Protein AF-A0AAW7IAR1-F1 (afdb_monomer)

Nearest PDB structures (foldseek):
  3l57-assembly1_A  TM=6.419E-01  e=5.869E-04  Escherichia coli
  3go9-assembly1_A  TM=4.237E-01  e=2.215E+00  Yersinia pestis
  3dwk-assembly3_C  TM=2.252E-01  e=4.006E+00  Staphylococcus aureus subsp. aureus COL

Solvent-accessible surface area (backbone atoms only — not comparable to full-atom values): 13091 Å² total; per-residue (Å²): 135,79,60,44,50,50,78,54,70,36,36,50,61,68,64,43,48,52,51,54,50,46,61,35,55,72,81,82,88,63,97,82,60,72,75,39,23,22,38,87,90,37,71,68,40,63,62,64,62,56,51,58,62,52,69,41,76,80,30,71,44,79,90,34,47,31,29,35,39,38,40,42,38,45,51,21,67,56,48,68,74,45,70,71,53,94,60,48,64,60,52,48,51,43,49,52,52,50,52,48,27,65,74,72,50,42,45,74,51,52,40,28,22,69,45,76,48,76,66,52,30,34,34,44,35,45,30,47,30,37,26,23,42,88,88,61,54,77,44,76,56,80,85,50,72,68,53,50,50,46,51,26,52,44,52,38,51,51,50,40,70,73,29,83,64,81,74,75,79,74,92,72,63,78,69,82,59,60,87,65,79,74,85,90,69,101,64,94,75,72,78,53,60,63,59,52,50,46,55,48,49,53,50,52,51,52,53,50,52,52,50,50,54,50,52,52,51,52,53,53,52,52,61,62,73,77,107

Foldseek 3Di:
DAKDKDKDFAQDLVLLLLVLCCLQCVPDDDPPFQHGKADLPGSHDDSVVLSVVLPPPVSVDSVATFKMKMKIKDFLLLVVVLPDDHCLVVVLVSVLVVVVCVVVQWAWDKIKHWDCDNGMTMMMMITGQWTAHPVRDIDGHDQDVVNRVSSRVSSRVSSCVSHVDDDPRPPDDPVVCPVPPDDDDPDPCPDCVVVVVVVVVSVVVVVVVVVVVVVVVVVVVVVVVVD

Mean predicted aligned error: 12.78 Å

pLDDT: mean 74.31, std 21.14, range [25.98, 97.06]

Radius of gyration: 20.79 Å; Cα contacts (8 Å, |Δi|>4): 266; chains: 1; bounding box: 35×58×63 Å

Sequence (227 aa):
MGAYASHRYIKAFDDAEAHIRYIGFREREDKSESLGLFSEHSNFSNTNEFIESLKAKRFSHSAVPTIHTLLFSMSGDEWNRSGFKPGDYQKMIREGMKEWEIKTGYRLDWVAAEHRNPNHPHAHVAIRAAYKDRDGVEHTLKISNEDRKFFREQFQKMKERVRPFDPPPREFDHDFYQDREFERDPTFNIDTSFLDNFFYQVKRELEHEEWEREMVKKKANNKQRER

Organism: NCBI:txid1478

Secondary structure (DSSP, 8-state):
---EEEEEEE--HHHHHHHHHHHHH--SS-TTS--S-B-SS-SS--HHHHHHHTTSGGG-STTS-SEEEEEEE--HHHHHHHT--TTHHHHHHHHHHHHHHHHHT-EEEEEEEEE--TT--EEEEEEEEEEE-TT--EEE----HHHHHHHHHHHHHHHHHH-S--PPPP---GGGSGGG-S---S-----THHHHHHHHHHHHHHHHHHHHHHHHHHHHHHHHH--

Structure (mmCIF, N/CA/C/O backbone):
data_AF-A0AAW7IAR1-F1
#
_entry.id   AF-A0AAW7IAR1-F1
#
loop_
_atom_site.group_PDB
_atom_site.id
_atom_site.type_symbol
_atom_site.label_atom_id
_atom_site.label_alt_id
_atom_site.label_comp_id
_atom_site.label_asym_id
_atom_site.label_entity_id
_atom_site.label_seq_id
_atom_site.pdbx_PDB_ins_code
_atom_site.Cartn_x
_atom_site.Cartn_y
_atom_site.Cartn_z
_atom_site.occupancy
_atom_site.B_iso_or_equiv
_atom_site.auth_seq_id
_atom_site.auth_comp_id
_atom_site.auth_asym_id
_atom_site.auth_atom_id
_atom_site.pdbx_PDB_model_num
ATOM 1 N N . MET A 1 1 ? -0.239 2.186 -23.005 1.00 45.09 1 MET A N 1
ATOM 2 C CA . MET A 1 1 ? -1.210 2.029 -21.893 1.00 45.09 1 MET A CA 1
ATOM 3 C C . MET A 1 1 ? -0.531 2.523 -20.623 1.00 45.09 1 MET A C 1
ATOM 5 O O . MET A 1 1 ? 0.627 2.191 -20.437 1.00 45.09 1 MET A O 1
ATOM 9 N N . GLY A 1 2 ? -1.184 3.390 -19.840 1.00 54.16 2 GLY A N 1
ATOM 10 C CA . GLY A 1 2 ? -0.568 4.104 -18.708 1.00 54.16 2 GLY A CA 1
ATOM 11 C C . GLY A 1 2 ? -0.412 3.265 -17.434 1.00 54.16 2 GLY A C 1
ATOM 12 O O . GLY A 1 2 ? -0.990 2.187 -17.324 1.00 54.16 2 GLY A O 1
ATOM 13 N N . ALA A 1 3 ? 0.360 3.771 -16.464 1.00 59.91 3 ALA A N 1
ATOM 14 C CA . ALA A 1 3 ? 0.543 3.117 -15.165 1.00 59.91 3 ALA A CA 1
ATOM 15 C C . ALA A 1 3 ? -0.786 2.919 -14.439 1.00 59.91 3 ALA A C 1
ATOM 17 O O . ALA A 1 3 ? -1.610 3.836 -14.378 1.00 59.91 3 ALA A O 1
ATOM 18 N N . TYR A 1 4 ? -0.951 1.759 -13.810 1.00 77.56 4 TYR A N 1
ATOM 19 C CA . TYR A 1 4 ? -2.114 1.485 -12.985 1.00 77.56 4 TYR A CA 1
ATOM 20 C C . TYR A 1 4 ? -1.728 1.489 -11.508 1.00 77.56 4 TYR A C 1
ATOM 22 O O . TYR A 1 4 ? -0.824 0.771 -11.085 1.00 77.56 4 TYR A O 1
ATOM 30 N N . ALA A 1 5 ? -2.446 2.296 -10.726 1.00 83.06 5 ALA A N 1
ATOM 31 C CA . ALA A 1 5 ? -2.449 2.201 -9.275 1.00 83.06 5 ALA A CA 1
ATOM 32 C C . ALA A 1 5 ? -3.888 2.043 -8.766 1.00 83.06 5 ALA A C 1
ATOM 34 O O . ALA A 1 5 ? -4.784 2.824 -9.134 1.00 83.06 5 ALA A O 1
ATOM 35 N N . SER A 1 6 ? -4.111 1.039 -7.917 1.00 85.81 6 SER A N 1
ATOM 36 C CA . SER A 1 6 ? -5.397 0.793 -7.256 1.00 85.81 6 SER A CA 1
ATOM 37 C C . SER A 1 6 ? -5.263 0.744 -5.747 1.00 85.81 6 SER A C 1
ATOM 39 O O . SER A 1 6 ? -4.182 0.520 -5.215 1.00 85.81 6 SER A O 1
ATOM 41 N N . HIS A 1 7 ? -6.383 0.981 -5.072 1.00 91.44 7 HIS A N 1
ATOM 42 C CA . HIS A 1 7 ? -6.479 1.029 -3.625 1.00 91.44 7 HIS A CA 1
ATOM 43 C C . HIS A 1 7 ? -7.723 0.268 -3.166 1.00 91.44 7 HIS A C 1
ATOM 45 O O . HIS A 1 7 ? -8.828 0.537 -3.651 1.00 91.44 7 HIS A O 1
ATOM 51 N N . ARG A 1 8 ? -7.553 -0.615 -2.183 1.00 90.88 8 ARG A N 1
ATOM 52 C CA . ARG A 1 8 ? -8.627 -1.272 -1.424 1.00 90.88 8 ARG A CA 1
ATOM 53 C C . ARG A 1 8 ? -8.277 -1.232 0.072 1.00 90.88 8 ARG A C 1
ATOM 55 O O . ARG A 1 8 ? -7.183 -0.819 0.447 1.00 90.88 8 ARG A O 1
ATOM 62 N N . TYR A 1 9 ? -9.217 -1.606 0.931 1.00 92.00 9 TYR A N 1
ATOM 63 C CA . TYR A 1 9 ? -8.985 -1.736 2.370 1.00 92.00 9 TYR A CA 1
ATOM 64 C C . TYR A 1 9 ? -9.559 -3.061 2.871 1.00 92.00 9 TYR A C 1
ATOM 66 O O . TYR A 1 9 ? -10.556 -3.543 2.332 1.00 92.00 9 TYR A O 1
ATOM 74 N N . ILE A 1 10 ? -8.945 -3.617 3.912 1.00 92.06 10 ILE A N 1
ATOM 75 C CA . ILE A 1 10 ? -9.371 -4.858 4.567 1.00 92.06 10 ILE A CA 1
ATOM 76 C C . ILE A 1 10 ? -9.677 -4.542 6.029 1.00 92.06 10 ILE A C 1
ATOM 78 O O . ILE A 1 10 ? -8.917 -3.826 6.680 1.00 92.06 10 ILE A O 1
ATOM 82 N N . LYS A 1 11 ? -10.821 -5.023 6.522 1.00 92.19 11 LYS A N 1
ATOM 83 C CA . LYS A 1 11 ? -11.337 -4.737 7.873 1.00 92.19 11 LYS A CA 1
ATOM 84 C C . LYS A 1 11 ? -11.120 -5.864 8.873 1.00 92.19 11 LYS A C 1
ATOM 86 O O . LYS A 1 11 ? -11.017 -5.585 10.060 1.00 92.19 11 LYS A O 1
ATOM 91 N N . ALA A 1 12 ? -11.126 -7.110 8.414 1.00 90.25 12 ALA A N 1
ATOM 92 C CA . ALA A 1 12 ? -10.898 -8.253 9.281 1.00 90.25 12 ALA A CA 1
ATOM 93 C C . ALA A 1 12 ? -9.394 -8.493 9.433 1.00 90.25 12 ALA A C 1
ATOM 95 O O . ALA A 1 12 ? -8.644 -8.407 8.459 1.00 90.25 12 ALA A O 1
ATOM 96 N N . PHE A 1 13 ? -8.969 -8.798 10.658 1.00 92.69 13 PHE A N 1
ATOM 97 C CA . PHE A 1 13 ? -7.577 -9.125 10.947 1.00 92.69 13 PHE A CA 1
ATOM 98 C C . PHE A 1 13 ? -7.134 -10.384 10.194 1.00 92.69 13 PHE A C 1
ATOM 100 O O . PHE A 1 13 ? -6.090 -10.350 9.551 1.00 92.69 13 PHE A O 1
ATOM 107 N N . ASP A 1 14 ? -7.949 -11.442 10.206 1.00 89.81 14 ASP A N 1
ATOM 108 C CA . ASP A 1 14 ? -7.613 -12.721 9.569 1.00 89.81 14 ASP A CA 1
ATOM 109 C C . ASP A 1 14 ? -7.410 -12.561 8.050 1.00 89.81 14 ASP A C 1
ATOM 111 O O . ASP A 1 14 ? -6.408 -13.017 7.501 1.00 89.81 14 ASP A O 1
ATOM 115 N N . ASP A 1 15 ? -8.287 -11.800 7.382 1.00 90.12 15 ASP A N 1
ATOM 116 C CA . ASP A 1 15 ? -8.143 -11.454 5.960 1.00 90.12 15 ASP A CA 1
ATOM 117 C C . ASP A 1 15 ? -6.866 -10.638 5.690 1.00 90.12 15 ASP A C 1
ATOM 119 O O . ASP A 1 15 ? -6.200 -10.813 4.666 1.00 90.12 15 ASP A O 1
ATOM 123 N N . ALA A 1 16 ? -6.524 -9.708 6.590 1.00 91.25 16 ALA A N 1
ATOM 124 C CA . ALA A 1 16 ? -5.332 -8.877 6.461 1.00 91.25 16 ALA A CA 1
ATOM 125 C C . ALA A 1 16 ? -4.055 -9.710 6.637 1.00 91.25 16 ALA A C 1
ATOM 127 O O . ALA A 1 16 ? -3.123 -9.574 5.843 1.00 91.25 16 ALA A O 1
ATOM 128 N N . GLU A 1 17 ? -4.024 -10.596 7.635 1.00 91.25 17 GLU A N 1
ATOM 129 C CA . GLU A 1 17 ? -2.934 -11.543 7.861 1.00 91.25 17 GLU A CA 1
ATOM 130 C C . GLU A 1 17 ? -2.741 -12.457 6.646 1.00 91.25 17 GLU A C 1
ATOM 132 O O . GLU A 1 17 ? -1.621 -12.565 6.138 1.00 91.25 17 GLU A O 1
ATOM 137 N N . ALA A 1 18 ? -3.823 -13.059 6.143 1.00 88.62 18 ALA A N 1
ATOM 138 C CA . ALA A 1 18 ? -3.788 -13.912 4.960 1.00 88.62 18 ALA A CA 1
ATOM 139 C C . ALA A 1 18 ? -3.232 -13.159 3.743 1.00 88.62 18 ALA A C 1
ATOM 141 O O . ALA A 1 18 ? -2.331 -13.653 3.064 1.00 88.62 18 ALA A O 1
ATOM 142 N N . HIS A 1 19 ? -3.692 -11.924 3.512 1.00 88.69 19 HIS A N 1
ATOM 143 C CA . HIS A 1 19 ? -3.196 -11.086 2.423 1.00 88.69 19 HIS A CA 1
ATOM 144 C C . HIS A 1 19 ? -1.691 -10.804 2.544 1.00 88.69 19 HIS A C 1
ATOM 146 O O . HIS A 1 19 ? -0.959 -10.961 1.569 1.00 88.69 19 HIS A O 1
ATOM 152 N N . ILE A 1 20 ? -1.212 -10.420 3.733 1.00 89.31 20 ILE A N 1
ATOM 153 C CA . ILE A 1 20 ? 0.204 -10.096 3.976 1.00 89.31 20 ILE A CA 1
ATOM 154 C C . ILE A 1 20 ? 1.092 -11.327 3.788 1.00 89.31 20 ILE A C 1
ATOM 156 O O . ILE A 1 20 ? 2.144 -11.238 3.150 1.00 89.31 20 ILE A O 1
ATOM 160 N N . ARG A 1 21 ? 0.672 -12.484 4.315 1.00 87.19 21 ARG A N 1
ATOM 161 C CA . ARG A 1 21 ? 1.393 -13.748 4.120 1.00 87.19 21 ARG A CA 1
ATOM 162 C C . ARG A 1 21 ? 1.431 -14.127 2.645 1.00 87.19 21 ARG A C 1
ATOM 164 O O . ARG A 1 21 ? 2.496 -14.473 2.149 1.00 87.19 21 ARG A O 1
ATOM 171 N N . TYR A 1 22 ? 0.314 -13.994 1.935 1.00 83.62 22 TYR A N 1
ATOM 172 C CA . TYR A 1 22 ? 0.240 -14.308 0.513 1.00 83.62 22 TYR A CA 1
ATOM 173 C C . TYR A 1 22 ? 1.204 -13.459 -0.324 1.00 83.62 22 TYR A C 1
ATOM 175 O O . TYR A 1 22 ? 1.998 -14.014 -1.083 1.00 83.62 22 TYR A O 1
ATOM 183 N N . ILE A 1 23 ? 1.185 -12.128 -0.168 1.00 84.94 23 ILE A N 1
ATOM 184 C CA . ILE A 1 23 ? 2.083 -11.254 -0.941 1.00 84.94 23 ILE A CA 1
ATOM 185 C C . ILE A 1 23 ? 3.553 -11.449 -0.535 1.00 84.94 23 ILE A C 1
ATOM 187 O O . ILE A 1 23 ? 4.442 -11.260 -1.352 1.00 84.94 23 ILE A O 1
ATOM 191 N N . GLY A 1 24 ? 3.830 -11.846 0.711 1.00 77.88 24 GLY A N 1
ATOM 192 C CA . GLY A 1 24 ? 5.194 -12.094 1.183 1.00 77.88 24 GLY A CA 1
ATOM 193 C C . GLY A 1 24 ? 5.772 -13.465 0.813 1.00 77.88 24 GLY A C 1
ATOM 194 O O . GLY A 1 24 ? 6.995 -13.596 0.753 1.00 77.88 24 GLY A O 1
ATOM 195 N N . PHE A 1 25 ? 4.928 -14.481 0.593 1.00 68.75 25 PHE A N 1
ATOM 196 C CA . PHE A 1 25 ? 5.347 -15.890 0.549 1.00 68.75 25 PHE A CA 1
ATOM 197 C C . PHE A 1 25 ? 4.768 -16.717 -0.608 1.00 68.75 25 PHE A C 1
ATOM 199 O O . PHE A 1 25 ? 4.777 -17.941 -0.479 1.00 68.75 25 PHE A O 1
ATOM 206 N N . ARG A 1 26 ? 4.286 -16.128 -1.721 1.00 56.72 26 ARG A N 1
ATOM 207 C CA . ARG A 1 26 ? 3.775 -16.918 -2.868 1.00 56.72 26 ARG A CA 1
ATOM 208 C C . ARG A 1 26 ? 4.676 -18.126 -3.154 1.00 56.72 26 ARG A C 1
ATOM 210 O O . ARG A 1 26 ? 5.847 -18.002 -3.518 1.00 56.72 26 ARG A O 1
ATOM 217 N N . GLU A 1 27 ? 4.107 -19.307 -2.932 1.00 41.19 27 GLU A N 1
ATOM 218 C CA . GLU A 1 27 ? 4.788 -20.582 -3.059 1.00 41.19 27 GLU A CA 1
ATOM 219 C C . GLU A 1 27 ? 5.059 -20.858 -4.549 1.00 41.19 27 GLU A C 1
ATOM 221 O O . GLU A 1 27 ? 4.149 -21.122 -5.323 1.00 41.19 27 GLU A O 1
ATOM 226 N N . ARG A 1 28 ? 6.340 -20.795 -4.929 1.00 50.78 28 ARG A N 1
ATOM 227 C CA . ARG A 1 28 ? 7.003 -21.664 -5.921 1.00 50.78 28 ARG A CA 1
ATOM 228 C C . ARG A 1 28 ? 6.389 -21.743 -7.331 1.00 50.78 28 ARG A C 1
ATOM 230 O O . ARG A 1 28 ? 5.916 -22.800 -7.733 1.00 50.78 28 ARG A O 1
ATOM 237 N N . GLU A 1 29 ? 6.611 -20.711 -8.144 1.00 41.31 29 GLU A N 1
ATOM 238 C CA . GLU A 1 29 ? 6.704 -20.893 -9.609 1.00 41.31 29 GLU A CA 1
ATOM 239 C C . GLU A 1 29 ? 8.035 -20.393 -10.186 1.00 41.31 29 GLU A C 1
ATOM 241 O O . GLU A 1 29 ? 8.594 -21.063 -11.048 1.00 41.31 29 GLU A O 1
ATOM 246 N N . ASP A 1 30 ? 8.643 -19.339 -9.625 1.00 41.56 30 ASP A N 1
ATOM 247 C CA . ASP A 1 30 ? 9.951 -18.858 -10.079 1.00 41.56 30 ASP A CA 1
ATOM 248 C C . ASP A 1 30 ? 10.914 -18.587 -8.915 1.00 41.56 30 ASP A C 1
ATOM 250 O O . ASP A 1 30 ? 10.709 -17.711 -8.078 1.00 41.56 30 ASP A O 1
ATOM 254 N N . LYS A 1 31 ? 12.028 -19.331 -8.866 1.00 42.66 31 LYS A N 1
ATOM 255 C CA . LYS A 1 31 ? 13.096 -19.197 -7.848 1.00 42.66 31 LYS A CA 1
ATOM 256 C C . LYS A 1 31 ? 13.904 -17.888 -7.965 1.00 42.66 31 LYS A C 1
ATOM 258 O O . LYS A 1 31 ? 14.921 -17.744 -7.290 1.00 42.66 31 LYS A O 1
ATOM 263 N N . SER A 1 32 ? 13.506 -16.977 -8.855 1.00 45.09 32 SER A N 1
ATOM 264 C CA . SER A 1 32 ? 14.234 -15.752 -9.207 1.00 45.09 32 SER A CA 1
ATOM 265 C C . SER A 1 32 ? 13.653 -14.475 -8.579 1.00 45.09 32 SER A C 1
ATOM 267 O O . SER A 1 32 ? 14.285 -13.415 -8.652 1.00 45.09 32 SER A O 1
ATOM 269 N N . GLU A 1 33 ? 12.478 -14.548 -7.942 1.00 50.38 33 GLU A N 1
ATOM 270 C CA . GLU A 1 33 ? 11.848 -13.388 -7.308 1.00 50.38 33 GLU A CA 1
ATOM 271 C C . GLU A 1 33 ? 12.470 -13.098 -5.935 1.00 50.38 33 GLU A C 1
ATOM 273 O O . GLU A 1 33 ? 12.755 -13.996 -5.142 1.00 50.38 33 GLU A O 1
ATOM 278 N N . SER A 1 34 ? 12.760 -11.817 -5.681 1.00 50.59 34 SER A N 1
ATOM 279 C CA . SER A 1 34 ? 13.433 -11.378 -4.459 1.00 50.59 34 SER A CA 1
ATOM 280 C C . SER A 1 34 ? 12.571 -11.706 -3.246 1.00 50.59 34 SER A C 1
ATOM 282 O O . SER A 1 34 ? 11.468 -11.190 -3.103 1.00 50.59 34 SER A O 1
ATOM 284 N N . LEU A 1 35 ? 13.118 -12.573 -2.404 1.00 59.81 35 LEU A N 1
ATOM 285 C CA . LEU A 1 35 ? 12.482 -13.199 -1.257 1.00 59.81 35 LEU A CA 1
ATOM 286 C C . LEU A 1 35 ? 11.995 -12.164 -0.231 1.00 59.81 35 LEU A C 1
ATOM 288 O O . LEU A 1 35 ? 12.808 -11.528 0.438 1.00 59.81 35 LEU A O 1
ATOM 292 N N . GLY A 1 36 ? 10.678 -12.081 -0.047 1.00 74.94 36 GLY A N 1
ATOM 293 C CA . GLY A 1 36 ? 10.057 -11.509 1.145 1.00 74.94 36 GLY A CA 1
ATOM 294 C C . GLY A 1 36 ? 9.556 -10.071 1.029 1.00 74.94 36 GLY A C 1
ATOM 295 O O . GLY A 1 36 ? 9.716 -9.378 0.025 1.00 74.94 36 GLY A O 1
ATOM 296 N N . LEU A 1 37 ? 8.903 -9.636 2.106 1.00 87.62 37 LEU A N 1
ATOM 297 C CA . LEU A 1 37 ? 8.406 -8.274 2.233 1.00 87.62 37 LEU A CA 1
ATOM 298 C C . LEU A 1 37 ? 9.567 -7.290 2.375 1.00 87.62 37 LEU A C 1
ATOM 300 O O . LEU A 1 37 ? 10.527 -7.559 3.090 1.00 87.62 37 LEU A O 1
ATOM 304 N N . PHE A 1 38 ? 9.430 -6.107 1.793 1.00 91.75 38 PHE A N 1
ATOM 305 C CA . PHE A 1 38 ? 10.293 -4.958 2.042 1.00 91.75 38 PHE A CA 1
ATOM 306 C C . PHE A 1 38 ? 9.500 -3.822 2.699 1.00 91.75 38 PHE A C 1
ATOM 308 O O . PHE A 1 38 ? 8.273 -3.796 2.660 1.00 91.75 38 PHE A O 1
ATOM 315 N N . SER A 1 39 ? 10.191 -2.893 3.348 1.00 92.88 39 SER A N 1
ATOM 316 C CA . SER A 1 39 ? 9.623 -1.670 3.933 1.00 92.88 39 SER A CA 1
ATOM 317 C C . SER A 1 39 ? 10.463 -0.458 3.535 1.00 92.88 39 SER A C 1
ATOM 319 O O . SER A 1 39 ? 11.344 -0.547 2.669 1.00 92.88 39 SER A O 1
ATOM 321 N N . GLU A 1 40 ? 10.215 0.681 4.183 1.00 91.38 40 GLU A N 1
ATOM 322 C CA . GLU A 1 40 ? 10.989 1.910 4.007 1.00 91.38 40 GLU A CA 1
ATOM 323 C C . GLU A 1 40 ? 12.499 1.677 4.168 1.00 91.38 40 GLU A C 1
ATOM 325 O O . GLU A 1 40 ? 13.286 2.142 3.344 1.00 91.38 40 GLU A O 1
ATOM 330 N N . HIS A 1 41 ? 12.903 0.920 5.193 1.00 89.19 41 HIS A N 1
ATOM 331 C CA . HIS A 1 41 ? 14.309 0.803 5.599 1.00 89.19 41 HIS A CA 1
ATOM 332 C C . HIS A 1 41 ? 14.913 -0.590 5.405 1.00 89.19 41 HIS A C 1
ATOM 334 O O . HIS A 1 41 ? 16.127 -0.740 5.524 1.00 89.19 41 HIS A O 1
ATOM 340 N N . SER A 1 42 ? 14.100 -1.608 5.112 1.00 88.00 42 SER A N 1
ATOM 341 C CA . SER A 1 42 ? 14.573 -2.986 4.960 1.00 88.00 42 SER A CA 1
ATOM 342 C C . SER A 1 42 ? 14.126 -3.594 3.636 1.00 88.00 42 SER A C 1
ATOM 344 O O . SER A 1 42 ? 13.010 -3.354 3.178 1.00 88.00 42 SER A O 1
ATOM 346 N N . ASN A 1 43 ? 14.996 -4.405 3.030 1.00 84.44 43 ASN A N 1
ATOM 347 C CA . ASN A 1 43 ? 14.646 -5.304 1.921 1.00 84.44 43 ASN A CA 1
ATOM 348 C C . ASN A 1 43 ? 14.066 -6.641 2.418 1.00 84.44 43 ASN A C 1
ATOM 350 O O . ASN A 1 43 ? 13.552 -7.403 1.613 1.00 84.44 43 ASN A O 1
ATOM 354 N N . PHE A 1 44 ? 14.166 -6.910 3.724 1.00 82.62 44 PHE A N 1
ATOM 355 C CA . PHE A 1 44 ? 13.704 -8.127 4.388 1.00 82.62 44 PHE A CA 1
ATOM 356 C C . PHE A 1 44 ? 12.976 -7.734 5.677 1.00 82.62 44 PHE A C 1
ATOM 358 O O . PHE A 1 44 ? 13.532 -7.752 6.776 1.00 82.62 44 PHE A O 1
ATOM 365 N N . SER A 1 45 ? 11.751 -7.255 5.531 1.00 80.31 45 SER A N 1
ATOM 366 C CA . SER A 1 45 ? 10.909 -6.828 6.641 1.00 80.31 45 SER A CA 1
ATOM 367 C C . SER A 1 45 ? 10.376 -8.025 7.410 1.00 80.31 45 SER A C 1
ATOM 369 O O . SER A 1 45 ? 9.953 -9.028 6.831 1.00 80.31 45 SER A O 1
ATOM 371 N N . ASN A 1 46 ? 10.352 -7.898 8.735 1.00 82.69 46 ASN A N 1
ATOM 372 C CA . ASN A 1 46 ? 9.809 -8.927 9.602 1.00 82.69 46 ASN A CA 1
ATOM 373 C C . ASN A 1 46 ? 8.283 -8.980 9.457 1.00 82.69 46 ASN A C 1
ATOM 375 O O . ASN A 1 46 ? 7.548 -8.168 10.016 1.00 82.69 46 ASN A O 1
ATOM 379 N N . THR A 1 47 ? 7.810 -9.956 8.683 1.00 84.19 47 THR A N 1
ATOM 380 C CA . THR A 1 47 ? 6.384 -10.141 8.395 1.00 84.19 47 THR A CA 1
ATOM 381 C C . THR A 1 47 ? 5.567 -10.350 9.667 1.00 84.19 47 THR A C 1
ATOM 383 O O . THR A 1 47 ? 4.494 -9.770 9.809 1.00 84.19 47 THR A O 1
ATOM 386 N N . ASN A 1 48 ? 6.092 -11.130 10.615 1.00 87.38 48 ASN A N 1
ATOM 387 C CA . ASN A 1 48 ? 5.393 -11.415 11.864 1.00 87.38 48 ASN A CA 1
ATOM 388 C C . ASN A 1 48 ? 5.271 -10.157 12.727 1.00 87.38 48 ASN A C 1
ATOM 390 O O . ASN A 1 48 ? 4.211 -9.914 13.282 1.00 87.38 48 ASN A O 1
ATOM 394 N N . GLU A 1 49 ? 6.314 -9.329 12.799 1.00 90.19 49 GLU A N 1
ATOM 395 C CA . GLU A 1 49 ? 6.267 -8.068 13.552 1.00 90.19 49 GLU A CA 1
ATOM 396 C C . GLU A 1 49 ? 5.199 -7.115 12.999 1.00 90.19 49 GLU A C 1
ATOM 398 O O . GLU A 1 49 ? 4.408 -6.556 13.762 1.00 90.19 49 GLU A O 1
ATOM 403 N N . PHE A 1 50 ? 5.114 -6.993 11.671 1.00 91.94 50 PHE A N 1
ATOM 404 C CA . PHE A 1 50 ? 4.071 -6.190 11.040 1.00 91.94 50 PHE A CA 1
ATOM 405 C C . PHE A 1 50 ? 2.671 -6.751 11.328 1.00 91.94 50 PHE A C 1
ATOM 407 O O . PHE A 1 50 ? 1.798 -5.988 11.740 1.00 91.94 50 PHE A O 1
ATOM 414 N N . ILE A 1 51 ? 2.463 -8.069 11.190 1.00 92.12 51 ILE A N 1
ATOM 415 C CA . ILE A 1 51 ? 1.183 -8.737 11.495 1.00 92.12 51 ILE A CA 1
ATOM 416 C C . ILE A 1 51 ? 0.795 -8.547 12.968 1.00 92.12 51 ILE A C 1
ATOM 418 O O . ILE A 1 51 ? -0.348 -8.200 13.257 1.00 92.12 51 ILE A O 1
ATOM 422 N N . GLU A 1 52 ? 1.727 -8.704 13.910 1.00 93.56 52 GLU A N 1
ATOM 423 C CA . GLU A 1 52 ? 1.458 -8.464 15.332 1.00 93.56 52 GLU A CA 1
ATOM 424 C C . GLU A 1 52 ? 1.021 -7.015 15.590 1.00 93.56 52 GLU A C 1
ATOM 426 O O . GLU A 1 52 ? 0.105 -6.777 16.379 1.00 93.56 52 GLU A O 1
ATOM 431 N N . SER A 1 53 ? 1.586 -6.041 14.866 1.00 93.19 53 SER A N 1
ATOM 432 C CA . SER A 1 53 ? 1.163 -4.638 14.976 1.00 93.19 53 SER A CA 1
ATOM 433 C C . SER A 1 53 ? -0.313 -4.415 14.595 1.00 93.19 53 SER A C 1
ATOM 435 O O . SER A 1 53 ? -0.951 -3.480 15.089 1.00 93.19 53 SER A O 1
ATOM 437 N N . LEU A 1 54 ? -0.889 -5.290 13.762 1.00 93.81 54 LEU A N 1
ATOM 438 C CA . LEU A 1 54 ? -2.286 -5.219 13.323 1.00 93.81 54 LEU A CA 1
ATOM 439 C C . LEU A 1 54 ? -3.281 -5.740 14.367 1.00 93.81 54 LEU A C 1
ATOM 441 O O . LEU A 1 54 ? -4.472 -5.451 14.262 1.00 93.81 54 LEU A O 1
ATOM 445 N N . LYS A 1 55 ? -2.816 -6.440 15.410 1.00 92.81 55 LYS A N 1
ATOM 446 C CA . LYS A 1 55 ? -3.663 -6.886 16.533 1.00 92.81 55 LYS A CA 1
ATOM 447 C C . LYS A 1 55 ? -3.992 -5.768 17.526 1.00 92.81 55 LYS A C 1
ATOM 449 O O . LYS A 1 55 ? -4.655 -6.005 18.536 1.00 92.81 55 LYS A O 1
ATOM 454 N N . ALA A 1 56 ? -3.529 -4.541 17.276 1.00 90.56 56 ALA A N 1
ATOM 455 C CA . ALA A 1 56 ? -3.804 -3.403 18.140 1.00 90.56 56 ALA A CA 1
ATOM 456 C C . ALA A 1 56 ? -5.319 -3.189 18.337 1.00 90.56 56 ALA A C 1
ATOM 458 O O . ALA A 1 56 ? -6.098 -3.208 17.383 1.00 90.56 56 ALA A O 1
ATOM 459 N N . LYS A 1 57 ? -5.731 -2.887 19.579 1.00 88.81 57 LYS A N 1
ATOM 460 C CA . LYS A 1 57 ? -7.144 -2.729 19.995 1.00 88.81 57 LYS A CA 1
ATOM 461 C C . LYS A 1 57 ? -7.961 -1.779 19.107 1.00 88.81 57 LYS A C 1
ATOM 463 O O . LYS A 1 57 ? -9.173 -1.928 18.976 1.00 88.81 57 LYS A O 1
ATOM 468 N N . ARG A 1 58 ? -7.310 -0.792 18.486 1.00 87.94 58 ARG A N 1
ATOM 469 C CA . ARG A 1 58 ? -7.950 0.169 17.574 1.00 87.94 58 ARG A CA 1
ATOM 470 C C . ARG A 1 58 ? -8.550 -0.479 16.319 1.00 87.94 58 ARG A C 1
ATOM 472 O O . ARG A 1 58 ? -9.520 0.048 15.785 1.00 87.94 58 ARG A O 1
ATOM 479 N N . PHE A 1 59 ? -7.987 -1.599 15.865 1.00 89.81 59 PHE A N 1
ATOM 480 C CA . PHE A 1 59 ? -8.436 -2.326 14.676 1.00 89.81 59 PHE A CA 1
ATOM 481 C C . PHE A 1 59 ? -9.458 -3.416 15.010 1.00 89.81 59 PHE A C 1
ATOM 483 O O . PHE A 1 59 ? -9.990 -4.052 14.111 1.00 89.81 59 PHE A O 1
ATOM 490 N N . SER A 1 60 ? -9.776 -3.625 16.293 1.00 87.19 60 SER A N 1
ATOM 491 C CA . SER A 1 60 ? -10.744 -4.642 16.718 1.00 87.19 60 SER A CA 1
ATOM 492 C C . SER A 1 60 ? -12.192 -4.285 16.364 1.00 87.19 60 SER A C 1
ATOM 494 O O . SER A 1 60 ? -13.066 -5.145 16.411 1.00 87.19 60 SER A O 1
ATOM 496 N N . HIS A 1 61 ? -12.478 -3.018 16.048 1.00 87.88 61 HIS A N 1
ATOM 497 C CA . HIS A 1 61 ? -13.823 -2.580 15.692 1.00 87.88 61 HIS A CA 1
ATOM 498 C C . HIS A 1 61 ? -14.081 -2.765 14.191 1.00 87.88 61 HIS A C 1
ATOM 500 O O . HIS A 1 61 ? -13.381 -2.184 13.368 1.00 87.88 61 HIS A O 1
ATOM 506 N N . SER A 1 62 ? -15.158 -3.467 13.826 1.00 85.06 62 SER A N 1
ATOM 507 C CA . SER A 1 62 ? -15.492 -3.851 12.437 1.00 85.06 62 SER A CA 1
ATOM 508 C C . SER A 1 62 ? -15.651 -2.688 11.445 1.00 85.06 62 SER A C 1
ATOM 510 O O . SER A 1 62 ? -15.532 -2.856 10.230 1.00 85.06 62 SER A O 1
ATOM 512 N N . ALA A 1 63 ? -15.944 -1.483 11.937 1.00 85.69 63 ALA A N 1
ATOM 513 C CA . ALA A 1 63 ? -16.021 -0.281 11.104 1.00 85.69 63 ALA A CA 1
ATOM 514 C C . ALA A 1 63 ? -14.646 0.269 10.683 1.00 85.69 63 ALA A C 1
ATOM 516 O O . ALA A 1 63 ? -14.573 1.024 9.712 1.00 85.69 63 ALA A O 1
ATOM 517 N N . VAL A 1 64 ? -13.578 -0.088 11.398 1.00 89.88 64 VAL A N 1
ATOM 518 C CA . VAL A 1 64 ? -12.227 0.430 11.180 1.00 89.88 64 VAL A CA 1
ATOM 519 C C . VAL A 1 64 ? -11.460 -0.569 10.310 1.00 89.88 64 VAL A C 1
ATOM 521 O O . VAL A 1 64 ? -11.430 -1.750 10.643 1.00 89.88 64 VAL A O 1
ATOM 524 N N . PRO A 1 65 ? -10.869 -0.144 9.180 1.00 93.69 65 PRO A N 1
ATOM 525 C CA . PRO A 1 65 ? -9.986 -1.020 8.422 1.00 93.69 65 PRO A CA 1
ATOM 526 C C . PRO A 1 65 ? -8.757 -1.395 9.258 1.00 93.69 65 PRO A C 1
ATOM 528 O O . PRO A 1 65 ? -8.288 -0.596 10.062 1.00 93.69 65 PRO A O 1
ATOM 531 N N . THR A 1 66 ? -8.225 -2.595 9.054 1.00 95.50 66 THR A N 1
ATOM 532 C CA . THR A 1 66 ? -6.951 -3.054 9.623 1.00 95.50 66 THR A CA 1
ATOM 533 C C . THR A 1 66 ? -5.788 -2.613 8.739 1.00 95.50 66 THR A C 1
ATOM 535 O O . THR A 1 66 ? -4.787 -2.091 9.234 1.00 95.50 66 THR A O 1
ATOM 538 N N . ILE A 1 67 ? -5.941 -2.764 7.418 1.00 96.38 67 ILE A N 1
ATOM 539 C CA . ILE A 1 67 ? -4.943 -2.351 6.426 1.00 96.38 67 ILE A CA 1
ATOM 540 C C . ILE A 1 67 ? -5.576 -1.680 5.208 1.00 96.38 67 ILE A C 1
ATOM 542 O O . ILE A 1 67 ? -6.726 -1.940 4.840 1.00 96.38 67 ILE A O 1
ATOM 546 N N . HIS A 1 68 ? -4.778 -0.847 4.550 1.00 96.31 68 HIS A N 1
ATOM 547 C CA . HIS A 1 68 ? -4.997 -0.376 3.191 1.00 96.31 68 HIS A CA 1
ATOM 548 C C . HIS A 1 68 ? -4.036 -1.094 2.249 1.00 96.31 68 HIS A C 1
ATOM 550 O O . HIS A 1 68 ? -2.847 -1.193 2.532 1.00 96.31 68 HIS A O 1
ATOM 556 N N . THR A 1 69 ? -4.543 -1.568 1.119 1.00 94.56 69 THR A N 1
ATOM 557 C CA . THR A 1 69 ? -3.754 -2.267 0.104 1.00 94.56 69 THR A CA 1
ATOM 558 C C . THR A 1 69 ? -3.648 -1.392 -1.137 1.00 94.56 69 THR A C 1
ATOM 560 O O . THR A 1 69 ? -4.679 -1.019 -1.712 1.00 94.56 69 THR A O 1
ATOM 563 N N . LEU A 1 70 ? -2.427 -1.080 -1.564 1.00 93.69 70 LEU A N 1
ATOM 564 C CA . LEU A 1 70 ? -2.143 -0.446 -2.848 1.00 93.69 70 LEU A CA 1
ATOM 565 C C . LEU A 1 70 ? -1.528 -1.466 -3.803 1.00 93.69 70 LEU A C 1
ATOM 567 O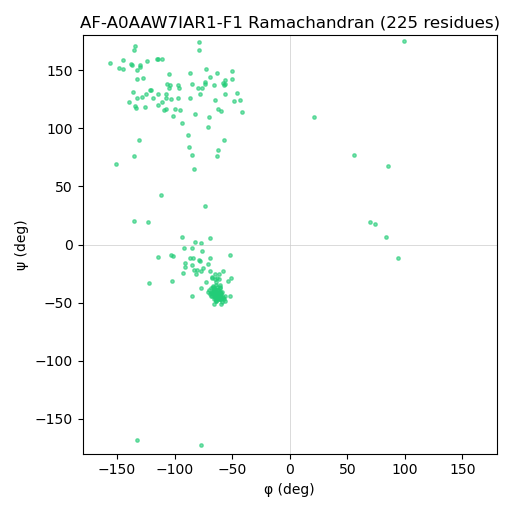 O . LEU A 1 70 ? -0.657 -2.237 -3.414 1.00 93.69 70 LEU A O 1
ATOM 571 N N . LEU A 1 71 ? -1.961 -1.442 -5.059 1.00 90.19 71 LEU A N 1
ATOM 572 C CA . LEU A 1 71 ? -1.379 -2.242 -6.134 1.00 90.19 71 LEU A CA 1
ATOM 573 C C . LEU A 1 71 ? -0.845 -1.301 -7.200 1.00 90.19 71 LEU A C 1
ATOM 575 O O . LEU A 1 71 ? -1.616 -0.493 -7.716 1.00 90.19 71 LEU A O 1
ATOM 579 N N . PHE A 1 72 ? 0.423 -1.461 -7.556 1.00 89.75 72 PHE A N 1
ATOM 580 C CA . PHE A 1 72 ? 1.075 -0.744 -8.646 1.00 89.75 72 PHE A CA 1
ATOM 581 C C . PHE A 1 72 ? 1.447 -1.736 -9.738 1.00 89.75 72 PHE A C 1
ATOM 583 O O . PHE A 1 72 ? 2.213 -2.660 -9.479 1.00 89.75 72 PHE A O 1
ATOM 590 N N . SER A 1 73 ? 0.932 -1.568 -10.952 1.00 87.44 73 SER A N 1
ATOM 591 C CA . SER A 1 73 ? 1.180 -2.505 -12.051 1.00 87.44 73 SER A CA 1
ATOM 592 C C . SER A 1 73 ? 1.461 -1.805 -13.375 1.00 87.44 73 SER A C 1
ATOM 594 O O . SER A 1 73 ? 1.042 -0.668 -13.619 1.00 87.44 73 SER A O 1
ATOM 596 N N . MET A 1 74 ? 2.189 -2.515 -14.233 1.00 80.88 74 MET A N 1
ATOM 597 C CA . MET A 1 74 ? 2.410 -2.151 -15.630 1.00 80.88 74 MET A CA 1
ATOM 598 C C . MET A 1 74 ? 2.248 -3.380 -16.529 1.00 80.88 74 MET A C 1
ATOM 600 O O . MET A 1 74 ? 2.166 -4.510 -16.042 1.00 80.88 74 MET A O 1
ATOM 604 N N . SER A 1 75 ? 2.160 -3.175 -17.844 1.00 79.31 75 SER 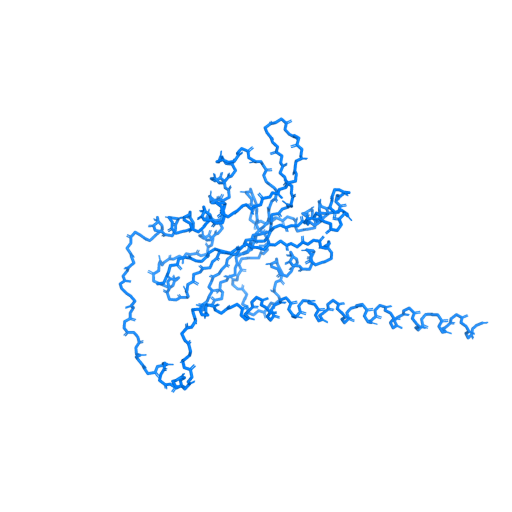A N 1
ATOM 605 C CA . SER A 1 75 ? 2.137 -4.307 -18.774 1.00 79.31 75 SER A CA 1
ATOM 606 C C . SER A 1 75 ? 3.522 -4.953 -18.875 1.00 79.31 75 SER A C 1
ATOM 608 O O . SER A 1 75 ? 4.544 -4.281 -18.739 1.00 79.31 75 SER A O 1
ATOM 610 N N . GLY A 1 76 ? 3.573 -6.257 -19.154 1.00 76.06 76 GLY A N 1
ATOM 611 C CA . GLY A 1 76 ? 4.830 -6.975 -19.390 1.00 76.06 76 GLY A CA 1
ATOM 612 C C . GLY A 1 76 ? 5.606 -6.416 -20.583 1.00 76.06 76 GLY A C 1
ATOM 613 O O . GLY A 1 76 ? 6.826 -6.306 -20.538 1.00 76.06 76 GLY A O 1
ATOM 614 N N . ASP A 1 77 ? 4.904 -5.959 -21.624 1.00 76.25 77 ASP A N 1
ATOM 615 C CA . ASP A 1 77 ? 5.521 -5.235 -22.739 1.00 76.25 77 ASP A CA 1
ATOM 616 C C . ASP A 1 77 ? 6.192 -3.925 -22.281 1.00 76.25 77 ASP A C 1
ATOM 618 O O . ASP A 1 77 ? 7.339 -3.658 -22.641 1.00 76.25 77 ASP A O 1
ATOM 622 N N . GLU A 1 78 ? 5.524 -3.127 -21.439 1.00 76.50 78 GLU A N 1
ATOM 623 C CA . GLU A 1 78 ? 6.116 -1.906 -20.882 1.00 76.50 78 GLU A CA 1
ATOM 624 C C . GLU A 1 78 ? 7.352 -2.229 -20.033 1.00 76.50 78 GLU A C 1
ATOM 626 O O . GLU A 1 78 ? 8.381 -1.567 -20.173 1.00 76.50 78 GLU A O 1
ATOM 631 N N . TRP A 1 79 ? 7.292 -3.276 -19.212 1.00 78.75 79 TRP A N 1
ATOM 632 C CA . TRP A 1 79 ? 8.422 -3.751 -18.414 1.00 78.75 79 TRP A CA 1
ATOM 633 C C . TRP A 1 79 ? 9.616 -4.186 -19.273 1.00 78.75 79 TRP A C 1
ATOM 635 O O . TRP A 1 79 ? 10.747 -3.760 -19.047 1.00 78.75 79 TRP A O 1
ATOM 645 N N . ASN A 1 80 ? 9.368 -4.961 -20.328 1.00 78.81 80 ASN A N 1
ATOM 646 C CA . ASN A 1 80 ? 10.424 -5.438 -21.217 1.00 78.81 80 ASN A CA 1
ATOM 647 C C . ASN A 1 80 ? 11.083 -4.292 -22.000 1.00 78.81 80 ASN A C 1
ATOM 649 O O . ASN A 1 80 ? 12.291 -4.312 -22.235 1.00 78.81 80 ASN A O 1
ATOM 653 N N . ARG A 1 81 ? 10.309 -3.271 -22.396 1.00 76.50 81 ARG A N 1
ATOM 654 C CA . ARG A 1 81 ? 10.815 -2.122 -23.169 1.00 76.50 81 ARG A CA 1
ATOM 655 C C . ARG A 1 81 ? 11.395 -0.986 -22.318 1.00 76.50 81 ARG A C 1
ATOM 657 O O . ARG A 1 81 ? 11.974 -0.053 -22.875 1.00 76.50 81 ARG A O 1
ATOM 664 N N . SER A 1 82 ? 11.196 -1.004 -21.005 1.00 74.06 82 SER A N 1
ATOM 665 C CA . SER A 1 82 ? 11.657 0.046 -20.082 1.00 74.06 82 SER A CA 1
ATOM 666 C C . SER A 1 82 ? 13.042 -0.220 -19.507 1.00 74.06 82 SER A C 1
ATOM 668 O O . SER A 1 82 ? 13.670 0.707 -19.005 1.00 74.06 82 SER A O 1
ATOM 670 N N . GLY A 1 83 ? 13.537 -1.457 -19.608 1.00 74.62 83 GLY A N 1
ATOM 671 C CA . GLY A 1 83 ? 14.832 -1.834 -19.048 1.00 74.62 83 GLY A CA 1
ATOM 672 C C . GLY A 1 83 ? 14.842 -1.863 -17.518 1.00 74.62 83 GLY A C 1
ATOM 673 O O . GLY A 1 83 ? 15.927 -1.807 -16.934 1.00 74.62 83 GLY A O 1
ATOM 674 N N . PHE A 1 84 ? 13.662 -1.946 -16.884 1.00 79.12 84 PHE A N 1
ATOM 675 C CA . PHE A 1 84 ? 13.553 -2.138 -15.441 1.00 79.12 84 PHE A CA 1
ATOM 676 C C . PHE A 1 84 ? 14.312 -3.393 -15.011 1.00 79.12 84 PHE A C 1
ATOM 678 O O . PHE A 1 84 ? 14.317 -4.430 -15.679 1.00 79.12 84 PHE A O 1
ATOM 685 N N . LYS A 1 85 ? 14.958 -3.283 -13.859 1.00 79.50 85 LYS A N 1
ATOM 686 C CA . LYS A 1 85 ? 15.721 -4.339 -13.216 1.00 79.50 85 LYS A CA 1
ATOM 687 C C . LYS A 1 85 ? 15.059 -4.750 -11.906 1.00 79.50 85 LYS A C 1
ATOM 689 O O . LYS A 1 85 ? 14.311 -3.976 -11.301 1.00 79.50 85 LYS A O 1
ATOM 694 N N . PRO A 1 86 ? 15.387 -5.956 -11.417 1.00 74.50 86 PRO A N 1
ATOM 695 C CA . PRO A 1 86 ? 15.098 -6.347 -10.050 1.00 74.50 86 PRO A CA 1
ATOM 696 C C . PRO A 1 86 ? 15.400 -5.247 -9.025 1.00 74.50 86 PRO A C 1
ATOM 698 O O . PRO A 1 86 ? 16.528 -4.762 -8.958 1.00 74.50 86 PRO A O 1
ATOM 701 N N . GLY A 1 87 ? 14.401 -4.872 -8.220 1.00 79.75 87 GLY A N 1
ATOM 702 C CA . GLY A 1 87 ? 14.535 -3.847 -7.182 1.00 79.75 87 GLY A CA 1
ATOM 703 C C . GLY A 1 87 ? 14.124 -2.434 -7.607 1.00 79.75 87 GLY A C 1
ATOM 704 O O . GLY A 1 87 ? 13.926 -1.586 -6.733 1.00 79.75 87 GLY A O 1
ATOM 705 N N . ASP A 1 88 ? 13.905 -2.169 -8.899 1.00 85.38 88 ASP A N 1
ATOM 706 C CA . ASP A 1 88 ? 13.416 -0.856 -9.335 1.00 85.38 88 ASP A CA 1
ATOM 707 C C . ASP A 1 88 ? 12.007 -0.579 -8.804 1.00 85.38 88 ASP A C 1
ATOM 709 O O . ASP A 1 88 ? 11.740 0.526 -8.332 1.00 85.38 88 ASP A O 1
ATOM 713 N N . TYR A 1 89 ? 11.130 -1.591 -8.766 1.00 85.69 89 TYR A N 1
ATOM 714 C CA . TYR A 1 89 ? 9.839 -1.478 -8.082 1.00 85.69 89 TYR A CA 1
ATOM 715 C C . TYR A 1 89 ? 10.010 -1.100 -6.617 1.00 85.69 89 TYR A C 1
ATOM 717 O O . TYR A 1 89 ? 9.357 -0.171 -6.157 1.00 85.69 89 TYR A O 1
ATOM 725 N N . GLN A 1 90 ? 10.913 -1.755 -5.888 1.00 89.75 90 GLN A N 1
ATOM 726 C CA . GLN A 1 90 ? 11.132 -1.446 -4.474 1.00 89.75 90 GLN A CA 1
ATOM 727 C C . GLN A 1 90 ? 11.555 0.012 -4.279 1.00 89.75 90 GLN A C 1
ATOM 729 O O . GLN A 1 90 ? 11.056 0.691 -3.381 1.00 89.75 90 GLN A O 1
ATOM 734 N N . LYS A 1 91 ? 12.441 0.516 -5.146 1.00 90.75 91 LYS A N 1
ATOM 735 C CA . LYS A 1 91 ? 12.876 1.914 -5.128 1.00 90.75 91 LYS A CA 1
ATOM 736 C C . LYS A 1 91 ? 11.722 2.872 -5.430 1.00 90.75 91 LYS A C 1
ATOM 738 O O . LYS A 1 91 ? 11.534 3.824 -4.679 1.00 90.75 91 LYS A O 1
ATOM 743 N N . MET A 1 92 ? 10.938 2.598 -6.474 1.00 90.56 92 MET A N 1
ATOM 744 C CA . MET A 1 92 ? 9.769 3.409 -6.832 1.00 90.56 92 MET A CA 1
ATOM 745 C C . MET A 1 92 ? 8.727 3.415 -5.711 1.00 90.56 92 MET A C 1
ATOM 747 O O . MET A 1 92 ? 8.224 4.466 -5.337 1.00 90.56 92 MET A O 1
ATOM 751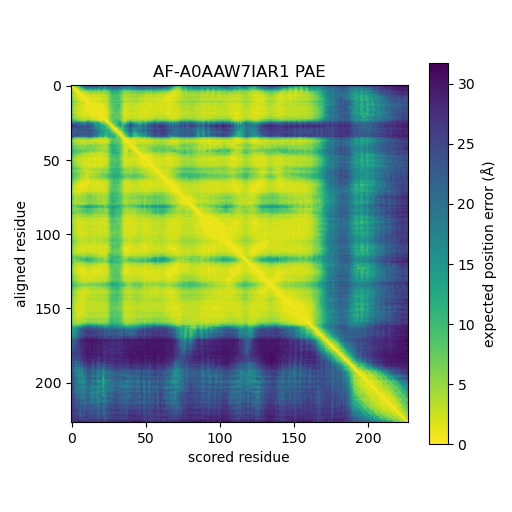 N N . ILE A 1 93 ? 8.421 2.262 -5.117 1.00 93.44 93 ILE A N 1
ATOM 752 C CA . ILE A 1 93 ? 7.471 2.188 -4.005 1.00 93.44 93 ILE A CA 1
ATOM 753 C C . ILE A 1 93 ? 7.978 2.987 -2.804 1.00 93.44 93 ILE A C 1
ATOM 755 O O . ILE A 1 93 ? 7.222 3.786 -2.258 1.00 93.44 93 ILE A O 1
ATOM 759 N N . ARG A 1 94 ? 9.252 2.844 -2.419 1.00 95.00 94 ARG A N 1
ATOM 760 C CA . ARG A 1 94 ? 9.832 3.636 -1.321 1.00 95.00 94 ARG A CA 1
ATOM 761 C C . ARG A 1 94 ? 9.742 5.131 -1.584 1.00 95.00 94 ARG A C 1
ATOM 763 O O . ARG A 1 94 ? 9.334 5.870 -0.697 1.00 95.00 94 ARG A O 1
ATOM 770 N N . GLU A 1 95 ? 10.097 5.568 -2.788 1.00 94.31 95 GLU A N 1
ATOM 771 C CA . GLU A 1 95 ? 10.032 6.978 -3.163 1.00 94.31 95 GLU A CA 1
ATOM 772 C C . GLU A 1 95 ? 8.587 7.495 -3.151 1.00 94.31 95 GLU A C 1
ATOM 774 O O . GLU A 1 95 ? 8.304 8.489 -2.488 1.00 94.31 95 GLU A O 1
ATOM 779 N N . GLY A 1 96 ? 7.651 6.781 -3.780 1.00 94.12 96 GLY A N 1
ATOM 780 C CA . GLY A 1 96 ? 6.241 7.170 -3.818 1.00 94.12 96 GLY A CA 1
ATOM 781 C C . GLY A 1 96 ? 5.594 7.224 -2.432 1.00 94.12 96 GLY A C 1
ATOM 782 O O . GLY A 1 96 ? 4.861 8.167 -2.128 1.00 94.12 96 GLY A O 1
ATOM 783 N N . MET A 1 97 ? 5.899 6.252 -1.567 1.00 95.94 97 MET A N 1
ATOM 784 C CA . MET A 1 97 ? 5.456 6.271 -0.172 1.00 95.94 97 MET A CA 1
ATOM 785 C C . MET A 1 97 ? 6.082 7.442 0.584 1.00 95.94 97 MET A C 1
ATOM 787 O O . MET A 1 97 ? 5.371 8.142 1.304 1.00 95.94 97 MET A O 1
ATOM 791 N N . LYS A 1 98 ? 7.375 7.722 0.371 1.00 95.69 98 LYS A N 1
ATOM 792 C CA . LYS A 1 98 ? 8.058 8.825 1.048 1.00 95.69 98 LYS A CA 1
ATOM 793 C C . LYS A 1 98 ? 7.515 10.189 0.647 1.00 95.69 98 LYS A C 1
ATOM 795 O O . LYS A 1 98 ? 7.303 11.048 1.498 1.00 95.69 98 LYS A O 1
ATOM 800 N N . GLU A 1 99 ? 7.260 10.392 -0.639 1.00 95.56 99 GLU A N 1
ATOM 801 C CA . GLU A 1 99 ? 6.635 11.619 -1.124 1.00 95.56 99 GLU A CA 1
ATOM 802 C C . GLU A 1 99 ? 5.224 11.793 -0.561 1.00 95.56 99 GLU A C 1
ATOM 804 O O . GLU A 1 99 ? 4.826 12.916 -0.239 1.00 95.56 99 GLU A O 1
ATOM 809 N N . TRP A 1 100 ? 4.473 10.698 -0.402 1.00 95.69 100 TRP A N 1
ATOM 810 C CA . TRP A 1 100 ? 3.153 10.763 0.215 1.00 95.69 100 TRP A CA 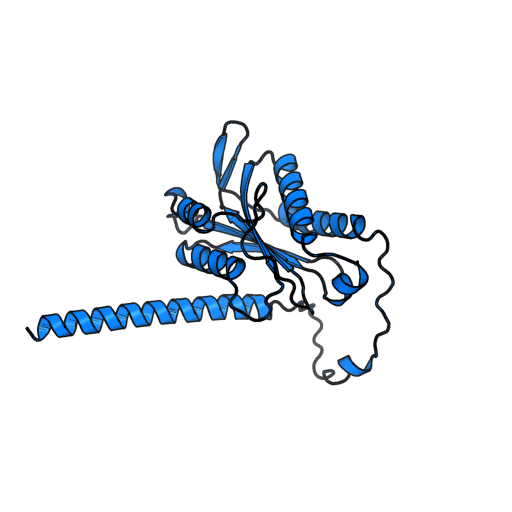1
ATOM 811 C C . TRP A 1 100 ? 3.234 11.170 1.686 1.00 95.69 100 TRP A C 1
ATOM 813 O O . TRP A 1 100 ? 2.522 12.086 2.088 1.00 95.69 100 TRP A O 1
ATOM 823 N N . GLU A 1 101 ? 4.137 10.563 2.462 1.00 95.12 101 GLU A N 1
ATOM 824 C CA . GLU A 1 101 ? 4.411 10.943 3.854 1.00 95.12 101 GLU A CA 1
ATOM 825 C C . GLU A 1 101 ? 4.794 12.419 3.993 1.00 95.12 101 GLU A C 1
ATOM 827 O O . GLU A 1 101 ? 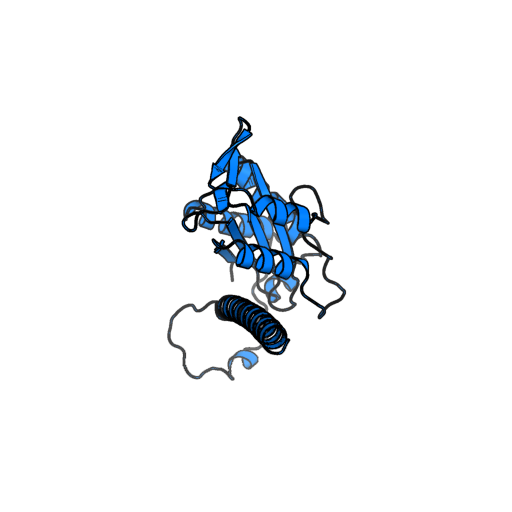4.290 13.116 4.873 1.00 95.12 101 GLU A O 1
ATOM 832 N N . ILE A 1 102 ? 5.656 12.926 3.105 1.00 94.69 102 ILE A N 1
ATOM 833 C CA . ILE A 1 102 ? 6.062 14.337 3.097 1.00 94.69 102 ILE A CA 1
ATOM 834 C C . ILE A 1 102 ? 4.859 15.239 2.807 1.00 94.69 102 ILE A C 1
ATOM 836 O O . ILE A 1 102 ? 4.662 16.241 3.496 1.00 94.69 102 ILE A O 1
ATOM 840 N N . LYS A 1 103 ? 4.046 14.880 1.805 1.00 94.56 103 LYS A N 1
ATOM 841 C CA . LYS A 1 103 ? 2.871 15.654 1.391 1.00 94.56 103 LYS A CA 1
ATOM 842 C C . LYS A 1 103 ? 1.818 15.737 2.497 1.00 94.56 103 LYS A C 1
ATOM 844 O O . LYS A 1 103 ? 1.231 16.798 2.693 1.00 94.56 103 LYS A O 1
ATOM 849 N N . THR A 1 104 ? 1.549 14.632 3.186 1.00 93.94 104 THR A N 1
ATOM 850 C CA . THR A 1 104 ? 0.490 14.547 4.205 1.00 93.94 104 THR A CA 1
ATOM 851 C C . THR A 1 104 ? 0.979 14.889 5.610 1.00 93.94 104 THR A C 1
ATOM 853 O O . THR A 1 104 ? 0.177 15.224 6.480 1.00 93.94 104 THR A O 1
ATOM 856 N N . GLY A 1 105 ? 2.292 14.826 5.846 1.00 93.94 105 GLY A N 1
ATOM 857 C CA . GLY A 1 105 ? 2.882 14.904 7.179 1.00 93.94 105 GLY A CA 1
ATOM 858 C C . GLY A 1 105 ? 2.680 13.631 8.005 1.00 93.94 105 GLY A C 1
ATOM 859 O O . GLY A 1 105 ? 2.790 13.688 9.230 1.00 93.94 105 GLY A O 1
ATOM 860 N N . TYR A 1 106 ? 2.351 12.512 7.358 1.00 94.75 106 TYR A N 1
ATOM 861 C CA . TYR A 1 106 ? 2.127 11.226 8.009 1.00 94.75 106 TYR A CA 1
ATOM 862 C C . TYR A 1 106 ? 3.437 10.464 8.169 1.00 94.75 106 TYR A C 1
ATOM 864 O O . TYR A 1 106 ? 4.319 10.534 7.320 1.00 94.75 106 TYR A O 1
ATOM 872 N N . ARG A 1 107 ? 3.535 9.685 9.244 1.00 95.31 107 ARG A N 1
ATOM 873 C CA . ARG A 1 107 ? 4.492 8.586 9.368 1.00 95.31 107 ARG A CA 1
ATOM 874 C C . ARG A 1 107 ? 3.724 7.280 9.302 1.00 95.31 107 ARG A C 1
ATOM 876 O O . ARG A 1 107 ? 2.870 7.022 10.158 1.00 95.31 107 ARG A O 1
ATOM 883 N N . LEU A 1 108 ? 3.991 6.499 8.271 1.00 95.69 108 LEU A N 1
ATOM 884 C CA . LEU A 1 108 ? 3.244 5.304 7.922 1.00 95.69 108 LEU A CA 1
ATOM 885 C C . LEU A 1 108 ? 4.036 4.061 8.299 1.00 95.69 108 LEU A C 1
ATOM 887 O O . LEU A 1 108 ? 5.257 4.023 8.210 1.00 95.69 108 LEU A O 1
ATOM 891 N N . ASP A 1 109 ? 3.310 3.023 8.685 1.00 95.31 109 ASP A N 1
ATOM 892 C CA . ASP A 1 109 ? 3.865 1.688 8.851 1.00 95.31 109 ASP A CA 1
ATOM 893 C C . ASP A 1 109 ? 3.348 0.830 7.699 1.00 95.31 109 ASP A C 1
ATOM 895 O O . ASP A 1 109 ? 2.132 0.672 7.533 1.00 95.31 109 ASP A O 1
ATOM 899 N N . TRP A 1 110 ? 4.250 0.355 6.848 1.00 96.69 110 TRP A N 1
ATOM 900 C CA . TRP A 1 110 ? 3.889 -0.377 5.645 1.00 96.69 110 TRP A CA 1
ATOM 901 C C . TRP A 1 110 ? 4.935 -1.422 5.275 1.00 96.69 110 TRP A C 1
ATOM 903 O O . TRP A 1 110 ? 6.134 -1.282 5.528 1.00 96.69 110 TRP A O 1
ATOM 913 N N . VAL A 1 111 ? 4.450 -2.463 4.612 1.00 95.25 111 VAL A N 1
ATOM 914 C CA . VAL A 1 111 ? 5.243 -3.524 3.998 1.00 95.25 111 VAL A CA 1
ATOM 915 C C . VAL A 1 111 ? 4.784 -3.721 2.563 1.00 95.25 111 VAL A C 1
ATOM 917 O O . VAL A 1 111 ? 3.640 -3.433 2.220 1.00 95.25 111 VAL A O 1
ATOM 920 N N . ALA A 1 112 ? 5.668 -4.197 1.702 1.00 93.56 112 ALA A N 1
ATOM 921 C CA . ALA A 1 112 ? 5.374 -4.381 0.293 1.00 93.56 112 ALA A CA 1
ATOM 922 C C . ALA A 1 112 ? 6.078 -5.609 -0.274 1.00 93.56 112 ALA A C 1
ATOM 924 O O . ALA A 1 112 ? 7.082 -6.061 0.268 1.00 93.56 112 ALA A O 1
ATOM 925 N N . ALA A 1 113 ? 5.560 -6.119 -1.384 1.00 89.75 113 ALA A N 1
ATOM 926 C CA . ALA A 1 113 ? 6.150 -7.208 -2.147 1.00 89.75 113 ALA A CA 1
ATOM 927 C C . ALA A 1 113 ? 6.180 -6.845 -3.629 1.00 89.75 113 ALA A C 1
ATOM 929 O O . ALA A 1 113 ? 5.255 -6.213 -4.143 1.00 89.75 113 ALA A O 1
ATOM 930 N N . GLU A 1 114 ? 7.246 -7.247 -4.310 1.00 87.31 114 GLU A N 1
ATOM 931 C CA . GLU A 1 114 ? 7.385 -7.135 -5.759 1.00 87.31 114 GLU A CA 1
ATOM 932 C C . GLU A 1 114 ? 7.149 -8.513 -6.379 1.00 87.31 114 GLU A C 1
ATOM 934 O O . GLU A 1 114 ? 7.846 -9.461 -6.029 1.00 87.31 114 GLU A O 1
ATOM 939 N N . HIS A 1 115 ? 6.208 -8.606 -7.318 1.00 83.62 115 HIS A N 1
ATOM 940 C CA . HIS A 1 115 ? 5.967 -9.793 -8.133 1.00 83.62 115 HIS A CA 1
ATOM 941 C C . HIS A 1 115 ? 6.300 -9.473 -9.592 1.00 83.62 115 HIS A C 1
ATOM 943 O O . HIS A 1 115 ? 5.819 -8.488 -10.161 1.00 83.62 115 HIS A O 1
ATOM 949 N N . ARG A 1 116 ? 7.104 -10.316 -10.231 1.00 74.81 116 ARG A N 1
ATOM 950 C CA . ARG A 1 116 ? 7.633 -10.123 -11.587 1.00 74.81 116 ARG A CA 1
ATOM 951 C C . ARG A 1 116 ? 7.049 -11.128 -12.569 1.00 74.81 116 ARG A C 1
ATOM 953 O O . ARG A 1 116 ? 7.749 -11.615 -13.454 1.00 74.81 116 ARG A O 1
ATOM 960 N N . ASN A 1 117 ? 5.743 -11.373 -12.466 1.00 71.69 117 ASN A N 1
ATOM 961 C CA . ASN A 1 117 ? 5.012 -12.143 -13.466 1.00 71.69 117 ASN A CA 1
ATOM 962 C C . ASN A 1 117 ? 5.352 -11.609 -14.879 1.00 71.69 117 ASN A C 1
ATOM 964 O O . ASN A 1 117 ? 5.104 -10.424 -15.129 1.00 71.69 117 ASN A O 1
ATOM 968 N N . PRO A 1 118 ? 5.845 -12.446 -15.814 1.00 66.62 118 PRO A N 1
ATOM 969 C CA . PRO A 1 118 ? 6.370 -11.995 -17.110 1.00 66.62 118 PRO A CA 1
ATOM 970 C C . PRO A 1 118 ? 5.414 -11.111 -17.926 1.00 66.62 118 PRO A C 1
ATOM 972 O O . PRO A 1 118 ? 5.845 -10.214 -18.648 1.00 66.62 118 PRO A O 1
ATOM 975 N N . ASN A 1 119 ? 4.105 -11.333 -17.782 1.00 68.75 119 ASN A N 1
ATOM 976 C CA . ASN A 1 119 ? 3.071 -10.598 -18.513 1.00 68.75 119 ASN A CA 1
ATOM 977 C C . ASN A 1 119 ? 2.545 -9.364 -17.765 1.00 68.75 119 ASN A C 1
ATOM 979 O O . ASN A 1 119 ? 2.034 -8.441 -18.399 1.00 68.75 119 ASN A O 1
ATOM 983 N N . HIS A 1 120 ? 2.645 -9.342 -16.433 1.00 74.00 120 HIS A N 1
ATOM 984 C CA . HIS A 1 120 ? 2.013 -8.336 -15.572 1.00 74.00 120 HIS A CA 1
ATOM 985 C C . HIS A 1 120 ? 2.826 -8.115 -14.291 1.00 74.00 120 HIS A C 1
ATOM 987 O O . HIS A 1 120 ? 2.385 -8.512 -13.205 1.00 74.00 120 HIS A O 1
ATOM 993 N N . PRO A 1 121 ? 4.017 -7.508 -14.384 1.00 82.06 121 PRO A N 1
ATOM 994 C CA . PRO A 1 121 ? 4.798 -7.195 -13.202 1.00 82.06 121 PRO A CA 1
ATOM 995 C C . PRO A 1 121 ? 4.065 -6.146 -12.360 1.00 82.06 121 PRO A C 1
ATOM 997 O O . PRO A 1 121 ? 3.443 -5.207 -12.875 1.00 82.06 121 PRO A O 1
ATOM 1000 N N . HIS A 1 122 ? 4.072 -6.358 -11.048 1.00 87.25 122 HIS A N 1
ATOM 1001 C CA . HIS A 1 122 ? 3.321 -5.541 -10.111 1.00 87.25 122 HIS A CA 1
ATOM 1002 C C . HIS A 1 122 ? 3.912 -5.577 -8.702 1.00 87.25 122 HIS A C 1
ATOM 1004 O O . HIS A 1 122 ? 4.568 -6.532 -8.303 1.00 87.25 122 HIS A O 1
ATOM 1010 N N . ALA A 1 123 ? 3.631 -4.539 -7.921 1.00 89.69 123 ALA A N 1
ATOM 1011 C CA . ALA A 1 123 ? 3.983 -4.468 -6.513 1.00 89.69 123 ALA A CA 1
ATOM 1012 C C . ALA A 1 123 ? 2.732 -4.270 -5.654 1.00 89.69 123 ALA A C 1
ATOM 1014 O O . ALA A 1 123 ? 1.896 -3.409 -5.947 1.00 89.69 123 ALA A O 1
ATOM 1015 N N . HIS A 1 124 ? 2.628 -5.058 -4.586 1.00 92.19 124 HIS A N 1
ATOM 1016 C CA . HIS A 1 124 ? 1.612 -4.910 -3.545 1.00 92.19 124 HIS A CA 1
ATOM 1017 C C . HIS A 1 124 ? 2.203 -4.131 -2.380 1.00 92.19 124 HIS A C 1
ATOM 1019 O O . HIS A 1 124 ? 3.322 -4.411 -1.966 1.00 92.19 124 HIS A O 1
ATOM 1025 N N . VAL A 1 125 ? 1.449 -3.187 -1.827 1.00 94.88 125 VAL A N 1
ATOM 1026 C CA . VAL A 1 125 ? 1.818 -2.435 -0.624 1.00 94.88 125 VAL A CA 1
ATOM 1027 C C . VAL A 1 125 ? 0.685 -2.562 0.381 1.00 94.88 125 VAL A C 1
ATOM 1029 O O . VAL A 1 125 ? -0.435 -2.129 0.113 1.00 94.88 125 VAL A O 1
ATOM 1032 N N . ALA A 1 126 ? 0.973 -3.139 1.540 1.00 95.56 126 ALA A N 1
ATOM 1033 C CA . ALA A 1 126 ? 0.079 -3.191 2.684 1.00 95.56 126 ALA A CA 1
ATOM 1034 C C . ALA A 1 126 ? 0.490 -2.106 3.684 1.00 95.56 126 ALA A C 1
ATOM 1036 O O . ALA A 1 126 ? 1.584 -2.128 4.242 1.00 95.56 126 ALA A O 1
ATOM 1037 N N . ILE A 1 127 ? -0.402 -1.149 3.908 1.00 97.06 127 ILE A N 1
ATOM 1038 C CA . ILE A 1 127 ? -0.215 -0.033 4.832 1.00 97.06 127 ILE A CA 1
ATOM 1039 C C . ILE A 1 127 ? -1.109 -0.292 6.033 1.00 97.06 127 ILE A C 1
ATOM 1041 O O . ILE A 1 127 ? -2.308 -0.541 5.874 1.00 97.06 127 ILE A O 1
ATOM 1045 N N . ARG A 1 128 ? -0.559 -0.202 7.240 1.00 96.31 128 ARG A N 1
ATOM 1046 C CA . ARG A 1 128 ? -1.368 -0.236 8.455 1.00 96.31 128 ARG A CA 1
ATOM 1047 C C . ARG A 1 128 ? -2.408 0.881 8.394 1.00 96.31 128 ARG A C 1
ATOM 1049 O O . ARG A 1 128 ? -2.097 2.008 8.022 1.00 96.31 128 ARG A O 1
ATOM 1056 N N . ALA A 1 129 ? -3.649 0.611 8.791 1.00 96.31 129 ALA A N 1
ATOM 1057 C CA . ALA A 1 129 ? -4.726 1.606 8.765 1.00 96.31 129 ALA A CA 1
ATOM 1058 C C . ALA A 1 129 ? -4.624 2.676 9.870 1.00 96.31 129 ALA A C 1
ATOM 1060 O O . ALA A 1 129 ? -5.622 3.189 10.385 1.00 96.31 129 ALA A O 1
ATOM 1061 N N . ALA A 1 130 ? -3.400 3.034 10.237 1.00 95.81 130 ALA A N 1
ATOM 1062 C CA . ALA A 1 130 ? -3.078 4.099 11.154 1.00 95.81 130 ALA A CA 1
ATOM 1063 C C . ALA A 1 130 ? -1.784 4.791 10.719 1.00 95.81 130 ALA A C 1
ATOM 1065 O O . ALA A 1 130 ? -0.907 4.170 10.123 1.00 95.81 130 ALA A O 1
ATOM 1066 N N . TYR A 1 131 ? -1.671 6.070 11.046 1.00 95.75 131 TYR A N 1
ATOM 1067 C CA . TYR A 1 131 ? -0.467 6.864 10.838 1.00 95.75 131 TYR A CA 1
ATOM 1068 C C . TYR A 1 131 ? -0.102 7.589 12.128 1.00 95.75 131 TYR A C 1
ATOM 1070 O O . TYR A 1 131 ? -0.974 7.871 12.949 1.00 95.75 131 TYR A O 1
ATOM 1078 N N . LYS A 1 132 ? 1.176 7.918 12.304 1.00 95.81 132 LYS A N 1
ATOM 1079 C CA . LYS A 1 132 ? 1.617 8.833 13.362 1.00 95.81 132 LYS A CA 1
ATOM 1080 C C . LYS A 1 132 ? 1.764 10.236 12.790 1.00 95.81 132 LYS A C 1
ATOM 1082 O O . LYS A 1 132 ? 2.306 10.399 11.696 1.00 95.81 132 LYS A O 1
ATOM 1087 N N . ASP A 1 133 ? 1.266 11.234 13.505 1.00 94.25 133 ASP A N 1
ATOM 1088 C CA . ASP A 1 133 ? 1.512 12.635 13.170 1.00 94.25 133 ASP A CA 1
ATOM 1089 C C . ASP A 1 133 ? 2.926 13.080 13.597 1.00 94.25 133 ASP A C 1
ATOM 1091 O O . ASP A 1 133 ? 3.771 12.272 14.002 1.00 94.25 133 ASP A O 1
ATOM 1095 N N . ARG A 1 134 ? 3.203 14.383 13.476 1.00 89.81 134 ARG A N 1
ATOM 1096 C CA . ARG A 1 134 ? 4.499 14.973 13.846 1.00 89.81 134 ARG A CA 1
ATOM 1097 C C . ARG A 1 134 ? 4.792 14.884 15.343 1.00 89.81 134 ARG A C 1
ATOM 1099 O O . ARG A 1 134 ? 5.961 14.765 15.703 1.00 89.81 134 ARG A O 1
ATOM 1106 N N . ASP A 1 135 ? 3.752 14.891 16.168 1.00 91.31 135 ASP A N 1
ATOM 1107 C CA . ASP A 1 135 ? 3.838 14.786 17.625 1.00 91.31 135 ASP A CA 1
ATOM 1108 C C . ASP A 1 135 ? 3.912 13.317 18.084 1.00 91.31 135 ASP A C 1
ATOM 1110 O O . ASP A 1 135 ? 4.094 13.023 19.265 1.00 91.31 135 ASP A O 1
ATOM 1114 N N . GLY A 1 136 ? 3.819 12.373 17.140 1.00 90.94 136 GLY A N 1
ATOM 1115 C CA . GLY A 1 136 ? 3.865 10.937 17.387 1.00 90.94 136 GLY A CA 1
ATOM 1116 C C . GLY A 1 136 ? 2.522 10.339 17.802 1.00 90.94 136 GLY A C 1
ATOM 1117 O O . GLY A 1 136 ? 2.475 9.151 18.134 1.00 90.94 136 GLY A O 1
ATOM 1118 N N . VAL A 1 137 ? 1.438 11.119 17.765 1.00 92.94 137 VAL A N 1
ATOM 1119 C CA . VAL A 1 137 ? 0.089 10.647 18.080 1.00 92.94 137 VAL A CA 1
ATOM 1120 C C . VAL A 1 137 ? -0.453 9.844 16.909 1.00 92.94 137 VAL A C 1
ATOM 1122 O O . VAL A 1 137 ? -0.316 10.212 15.743 1.00 92.94 137 VAL A O 1
ATOM 1125 N N . GLU A 1 138 ? -1.054 8.700 17.227 1.00 93.94 138 GLU A N 1
ATOM 1126 C CA . GLU A 1 138 ? -1.482 7.740 16.224 1.00 93.94 138 GLU A CA 1
ATOM 1127 C C . GLU A 1 138 ? -2.960 7.908 15.840 1.00 93.94 138 GLU A C 1
ATOM 1129 O O . GLU A 1 138 ? -3.873 7.618 16.618 1.00 93.94 138 GLU A O 1
ATOM 1134 N N . HIS A 1 139 ? -3.212 8.257 14.585 1.00 93.94 139 HIS A N 1
ATOM 1135 C CA . HIS A 1 139 ? -4.537 8.511 14.019 1.00 93.94 139 HIS A CA 1
ATOM 1136 C C . HIS A 1 139 ? -4.932 7.434 13.015 1.00 93.94 139 HIS A C 1
ATOM 1138 O O . HIS A 1 139 ? -4.093 6.698 12.506 1.00 93.94 139 HIS A O 1
ATOM 1144 N N . THR A 1 140 ? -6.230 7.305 12.743 1.00 93.50 140 THR A N 1
ATOM 1145 C CA . THR A 1 140 ? -6.726 6.322 11.769 1.00 93.50 140 THR A CA 1
ATOM 1146 C C . THR A 1 140 ? -6.492 6.838 10.359 1.00 93.50 140 THR A C 1
ATOM 1148 O O . THR A 1 140 ? -6.884 7.959 10.032 1.00 93.50 140 THR A O 1
ATOM 1151 N N . LEU A 1 141 ? -5.887 6.006 9.517 1.00 94.50 141 LEU A N 1
ATOM 1152 C CA . LEU A 1 141 ? -5.610 6.354 8.133 1.00 94.50 141 LEU A CA 1
ATOM 1153 C C . LEU A 1 141 ? -6.902 6.342 7.309 1.00 94.50 141 LEU A C 1
ATOM 1155 O O . LEU A 1 141 ? -7.744 5.454 7.438 1.00 94.50 141 LEU A O 1
ATOM 1159 N N . LYS A 1 142 ? -7.051 7.340 6.439 1.00 92.69 142 LYS A N 1
ATOM 1160 C CA . LYS A 1 142 ? -8.089 7.381 5.408 1.00 92.69 142 LYS A CA 1
ATOM 1161 C C . LYS A 1 142 ? -7.432 7.763 4.093 1.00 92.69 142 LYS A C 1
ATOM 1163 O O . LYS A 1 142 ? -6.770 8.789 4.022 1.00 92.69 142 LYS A O 1
ATOM 1168 N N . ILE A 1 143 ? -7.644 6.951 3.062 1.00 92.44 143 ILE A N 1
ATOM 1169 C CA . ILE A 1 143 ? -7.133 7.211 1.713 1.00 92.44 143 ILE A CA 1
ATOM 1170 C C . ILE A 1 143 ? -8.271 7.766 0.860 1.00 92.44 143 ILE A C 1
ATOM 1172 O O . ILE A 1 143 ? -9.234 7.059 0.533 1.00 92.44 143 ILE A O 1
ATOM 1176 N N . SER A 1 144 ? -8.155 9.046 0.522 1.00 91.88 144 SER A N 1
ATOM 1177 C CA . SER A 1 144 ? -9.119 9.791 -0.283 1.00 91.88 144 SER A CA 1
ATOM 1178 C C . SER A 1 144 ? -8.974 9.490 -1.781 1.00 91.88 144 SER A C 1
ATOM 1180 O O . SER A 1 144 ? -8.051 8.803 -2.225 1.00 91.88 144 SER A O 1
ATOM 1182 N N . ASN A 1 145 ? -9.885 10.021 -2.599 1.00 89.69 145 ASN A N 1
ATOM 1183 C CA . ASN A 1 145 ? -9.741 9.943 -4.056 1.00 89.69 145 ASN A CA 1
ATOM 1184 C C . ASN A 1 145 ? -8.552 10.772 -4.571 1.00 89.69 145 ASN A C 1
ATOM 1186 O O . ASN A 1 145 ? -7.946 10.397 -5.575 1.00 89.69 145 ASN A O 1
ATOM 1190 N N . GLU A 1 146 ? -8.186 11.851 -3.877 1.00 91.81 146 GLU A N 1
ATOM 1191 C CA . GLU A 1 146 ? -7.012 12.660 -4.215 1.00 91.81 146 GLU A CA 1
ATOM 1192 C C . GLU A 1 146 ? -5.712 11.896 -3.963 1.00 91.81 146 GLU A C 1
ATOM 1194 O O . GLU A 1 146 ? -4.794 11.968 -4.777 1.00 91.81 146 GLU A O 1
ATOM 1199 N N . ASP A 1 147 ? -5.657 11.093 -2.898 1.00 92.81 147 ASP A N 1
ATOM 1200 C CA . ASP A 1 147 ? -4.518 10.210 -2.622 1.00 92.81 147 ASP A CA 1
ATOM 1201 C C . ASP A 1 147 ? -4.383 9.129 -3.698 1.00 92.81 147 ASP A C 1
ATOM 1203 O O . ASP A 1 147 ? -3.294 8.868 -4.202 1.00 92.81 147 ASP A O 1
ATOM 1207 N N . ARG A 1 148 ? -5.503 8.543 -4.141 1.00 90.62 148 ARG A N 1
ATOM 1208 C CA . ARG A 1 148 ? -5.500 7.567 -5.248 1.00 90.62 148 ARG A CA 1
ATOM 1209 C C . ARG A 1 148 ? -4.990 8.181 -6.546 1.00 90.62 148 ARG A C 1
ATOM 1211 O O . ARG A 1 148 ? -4.228 7.540 -7.267 1.00 90.62 148 ARG A O 1
ATOM 1218 N N . LYS A 1 149 ? -5.416 9.410 -6.850 1.00 90.19 149 LYS A N 1
ATOM 1219 C CA . LYS A 1 149 ? -4.921 10.165 -8.005 1.00 90.19 149 LYS A CA 1
ATOM 1220 C C . LYS A 1 149 ? -3.422 10.437 -7.863 1.00 90.19 149 LYS A C 1
ATOM 1222 O O . LYS A 1 149 ? -2.681 10.165 -8.801 1.00 90.19 149 LYS A O 1
ATOM 1227 N N . PHE A 1 150 ? -2.981 10.861 -6.679 1.00 93.12 150 PHE A N 1
ATOM 1228 C CA . PHE A 1 150 ? -1.569 11.064 -6.366 1.00 93.12 150 PHE A CA 1
ATOM 1229 C C . PHE A 1 150 ? -0.741 9.798 -6.612 1.00 93.12 150 PHE A C 1
ATOM 1231 O O . PHE A 1 150 ? 0.256 9.874 -7.319 1.00 93.12 150 PHE A O 1
ATOM 1238 N N . PHE A 1 151 ? -1.166 8.628 -6.125 1.00 92.44 151 PHE A N 1
ATOM 1239 C CA . PHE A 1 151 ? -0.423 7.383 -6.351 1.00 92.44 151 PHE A CA 1
ATOM 1240 C C . PHE A 1 151 ? -0.283 7.034 -7.835 1.00 92.44 151 PHE A C 1
ATOM 1242 O O . PHE A 1 151 ? 0.790 6.613 -8.261 1.00 92.44 151 PHE A O 1
ATOM 1249 N N . ARG A 1 152 ? -1.337 7.239 -8.636 1.00 89.94 152 ARG A N 1
ATOM 1250 C CA . ARG A 1 152 ? -1.281 7.010 -10.090 1.00 89.94 152 ARG A CA 1
ATOM 1251 C C . ARG A 1 152 ? -0.301 7.957 -10.773 1.00 89.94 152 ARG A C 1
ATOM 1253 O O . ARG A 1 152 ? 0.533 7.510 -11.553 1.00 89.94 152 ARG A O 1
ATOM 1260 N N . GLU A 1 153 ? -0.393 9.248 -10.466 1.00 91.12 153 GLU A N 1
ATOM 1261 C CA . GLU A 1 153 ? 0.471 10.274 -11.053 1.00 91.12 153 GLU A CA 1
ATOM 1262 C C . GLU A 1 153 ? 1.931 10.083 -10.648 1.00 91.12 153 GLU A C 1
ATOM 1264 O O . GLU A 1 153 ? 2.816 10.170 -11.496 1.00 91.12 153 GLU A O 1
ATOM 1269 N N . GLN A 1 154 ? 2.192 9.775 -9.377 1.00 91.38 154 GLN A N 1
ATOM 1270 C CA . GLN A 1 154 ? 3.553 9.540 -8.913 1.00 91.38 154 GLN A CA 1
ATOM 1271 C C . GLN A 1 154 ? 4.155 8.286 -9.507 1.00 91.38 154 GLN A C 1
ATOM 1273 O O . GLN A 1 154 ? 5.299 8.307 -9.952 1.00 91.38 154 GLN A O 1
ATOM 1278 N N . PHE A 1 155 ? 3.383 7.205 -9.586 1.00 89.12 155 PHE A N 1
ATOM 1279 C CA . PHE A 1 155 ? 3.874 5.997 -10.224 1.00 89.12 155 PHE A CA 1
ATOM 1280 C C . PHE A 1 155 ? 4.210 6.242 -11.699 1.00 89.12 155 PHE A C 1
ATOM 1282 O O . PHE A 1 155 ? 5.279 5.845 -12.154 1.00 89.12 155 PHE A O 1
ATOM 1289 N N . GLN A 1 156 ? 3.370 6.985 -12.425 1.00 86.75 156 GLN A N 1
ATOM 1290 C CA . GLN A 1 156 ? 3.664 7.378 -13.803 1.00 86.75 156 GLN A CA 1
ATOM 1291 C C . GLN A 1 156 ? 4.950 8.222 -13.910 1.00 86.75 156 GLN A C 1
ATOM 1293 O O . GLN A 1 156 ? 5.819 7.881 -14.709 1.00 86.75 156 GLN A O 1
ATOM 1298 N N . LYS A 1 157 ? 5.133 9.244 -13.062 1.00 88.25 157 LYS A N 1
ATOM 1299 C CA . LYS A 1 157 ? 6.360 10.066 -13.037 1.00 88.25 157 LYS A CA 1
ATOM 1300 C C . LYS A 1 157 ? 7.618 9.252 -12.740 1.00 88.25 157 LYS A C 1
ATOM 1302 O O . LYS A 1 157 ? 8.660 9.465 -13.356 1.00 88.25 157 LYS A O 1
ATOM 1307 N N . MET A 1 158 ? 7.542 8.324 -11.787 1.00 87.38 158 MET A N 1
ATOM 1308 C CA . MET A 1 158 ? 8.679 7.479 -11.422 1.00 87.38 158 MET A CA 1
ATOM 1309 C C . MET A 1 158 ? 9.078 6.550 -12.569 1.00 87.38 158 MET A C 1
ATOM 1311 O O . MET A 1 158 ? 10.270 6.407 -12.846 1.00 87.38 158 MET A O 1
ATOM 1315 N N . LYS A 1 159 ? 8.099 5.998 -13.297 1.00 84.19 159 LYS A N 1
ATOM 1316 C CA . LYS A 1 159 ? 8.379 5.233 -14.516 1.00 84.19 159 LYS A CA 1
ATOM 1317 C C . LYS A 1 159 ? 9.064 6.081 -15.580 1.00 84.19 159 LYS A C 1
ATOM 1319 O O . LYS A 1 159 ? 10.070 5.650 -16.130 1.00 84.19 159 LYS A O 1
ATOM 1324 N N . GLU A 1 160 ? 8.556 7.285 -15.837 1.00 82.25 160 GLU A N 1
ATOM 1325 C CA . GLU A 1 160 ? 9.130 8.217 -16.818 1.00 82.25 160 GLU A CA 1
ATOM 1326 C C . GLU A 1 160 ? 10.562 8.633 -16.455 1.00 82.25 160 GLU A C 1
ATOM 1328 O O . GLU A 1 160 ? 11.388 8.862 -17.334 1.00 82.25 160 GLU A O 1
ATOM 1333 N N . ARG A 1 161 ? 10.905 8.676 -15.162 1.00 81.81 161 ARG A N 1
ATOM 1334 C CA . ARG A 1 161 ? 12.282 8.943 -14.730 1.00 81.81 161 ARG A CA 1
ATOM 1335 C C . ARG A 1 161 ? 13.235 7.798 -15.072 1.00 81.81 161 ARG A C 1
ATOM 1337 O O . ARG A 1 161 ? 14.366 8.053 -15.474 1.00 81.81 161 ARG A O 1
ATOM 1344 N N . VAL A 1 162 ? 12.803 6.551 -14.882 1.00 75.75 162 VAL A N 1
ATOM 1345 C CA . VAL A 1 162 ? 13.611 5.372 -15.245 1.00 75.75 162 VAL A CA 1
ATOM 1346 C C . VAL A 1 162 ? 13.659 5.203 -16.763 1.00 75.75 162 VAL A C 1
ATOM 1348 O O . VAL A 1 162 ? 14.682 4.806 -17.317 1.00 75.75 162 VAL A O 1
ATOM 1351 N N . ARG A 1 163 ? 12.575 5.585 -17.441 1.00 69.69 163 ARG A N 1
ATOM 1352 C CA . ARG A 1 163 ? 12.406 5.476 -18.882 1.00 69.69 163 ARG A CA 1
ATOM 1353 C C . ARG A 1 163 ? 11.920 6.807 -19.479 1.00 69.69 163 ARG A C 1
ATOM 1355 O O . ARG A 1 163 ? 10.716 6.991 -19.645 1.00 69.69 163 ARG A O 1
ATOM 1362 N N . PRO A 1 164 ? 12.832 7.708 -19.879 1.00 57.06 164 PRO A N 1
ATOM 1363 C CA . PRO A 1 164 ? 12.459 9.022 -20.410 1.00 57.06 164 PRO A CA 1
ATOM 1364 C C . PRO A 1 164 ? 11.774 8.976 -21.787 1.00 57.06 164 PRO A C 1
ATOM 1366 O O . PRO A 1 164 ? 11.235 9.984 -22.233 1.00 57.06 164 PRO A O 1
ATOM 1369 N N . PHE A 1 165 ? 11.788 7.828 -22.473 1.00 55.00 165 PHE A N 1
ATOM 1370 C CA . PHE A 1 165 ? 11.182 7.652 -23.791 1.00 55.00 165 PHE A CA 1
ATOM 1371 C C . PHE A 1 165 ? 10.370 6.353 -23.828 1.00 55.00 165 PHE A C 1
ATOM 1373 O O . PHE A 1 165 ? 10.929 5.274 -23.628 1.00 55.00 165 PHE A O 1
ATOM 1380 N N . ASP A 1 166 ? 9.062 6.447 -24.082 1.00 58.31 166 ASP A N 1
ATOM 1381 C CA . ASP A 1 166 ? 8.204 5.306 -24.416 1.00 58.31 166 ASP A CA 1
ATOM 1382 C C . ASP A 1 166 ? 8.269 5.119 -25.941 1.00 58.31 166 ASP A C 1
ATOM 1384 O O . ASP A 1 166 ? 7.553 5.821 -26.657 1.00 58.31 166 ASP A O 1
ATOM 1388 N N . PRO A 1 167 ? 9.150 4.255 -26.496 1.00 51.50 167 PRO A N 1
ATOM 1389 C CA . PRO A 1 167 ? 9.029 3.861 -27.889 1.00 51.50 167 PRO A CA 1
ATOM 1390 C C . PRO A 1 167 ? 7.591 3.408 -28.146 1.00 51.50 167 PRO A C 1
ATOM 1392 O O . PRO A 1 167 ? 7.007 2.769 -27.265 1.00 51.50 167 PRO A O 1
ATOM 1395 N N . PRO A 1 168 ? 7.015 3.713 -29.319 1.00 50.78 168 PRO A N 1
ATOM 1396 C CA . PRO A 1 168 ? 5.668 3.269 -29.649 1.00 50.78 168 PRO A CA 1
ATOM 1397 C C . PRO A 1 168 ? 5.537 1.760 -29.383 1.00 50.78 168 PRO A C 1
ATOM 1399 O O . PRO A 1 168 ? 6.545 1.040 -29.465 1.00 50.78 168 PRO A O 1
ATOM 1402 N N . PRO A 1 169 ? 4.337 1.272 -29.007 1.00 54.03 169 PRO A N 1
ATOM 1403 C CA . PRO A 1 169 ? 4.099 -0.161 -28.890 1.00 54.03 169 PRO A CA 1
ATOM 1404 C C . PRO A 1 169 ? 4.674 -0.834 -30.133 1.00 54.03 169 PRO A C 1
ATOM 1406 O O . PRO A 1 169 ? 4.446 -0.347 -31.241 1.00 54.03 169 PRO A O 1
ATOM 1409 N N . ARG A 1 170 ? 5.475 -1.891 -29.965 1.00 48.62 170 ARG A N 1
ATOM 1410 C CA . ARG A 1 170 ? 5.897 -2.662 -31.134 1.00 48.62 170 ARG A CA 1
ATOM 1411 C C . ARG A 1 170 ? 4.614 -3.113 -31.832 1.00 48.62 170 ARG A C 1
ATOM 1413 O O . ARG A 1 170 ? 3.725 -3.638 -31.163 1.00 48.62 170 ARG A O 1
ATOM 1420 N N . GLU A 1 171 ? 4.522 -2.883 -33.136 1.00 45.00 171 GLU A N 1
ATOM 1421 C CA . GLU A 1 171 ? 3.539 -3.530 -34.003 1.00 45.00 171 GLU A CA 1
ATOM 1422 C C . GLU A 1 171 ? 3.839 -5.039 -33.975 1.00 45.00 171 GLU A C 1
ATOM 1424 O O . GLU A 1 171 ? 4.520 -5.566 -34.844 1.00 45.00 171 GLU A O 1
ATOM 1429 N N . PHE A 1 172 ? 3.475 -5.725 -32.891 1.00 41.72 172 PHE A N 1
ATOM 1430 C CA . PHE A 1 172 ? 3.562 -7.176 -32.787 1.00 41.72 172 PHE A CA 1
ATOM 1431 C C . PHE A 1 172 ? 2.200 -7.727 -33.194 1.00 41.72 172 PHE A C 1
ATOM 1433 O O . PHE A 1 172 ? 1.226 -7.569 -32.461 1.00 41.72 172 PHE A O 1
ATOM 1440 N N . ASP A 1 173 ? 2.190 -8.270 -34.411 1.00 38.34 173 ASP A N 1
ATOM 1441 C CA . ASP A 1 173 ? 1.196 -9.096 -35.091 1.00 38.34 173 ASP A CA 1
ATOM 1442 C C . ASP A 1 173 ? -0.243 -9.026 -34.567 1.00 38.34 173 ASP A C 1
ATOM 1444 O O . ASP A 1 173 ? -0.624 -9.583 -33.535 1.00 38.34 173 ASP A O 1
ATOM 1448 N N . HIS A 1 174 ? -1.069 -8.410 -35.409 1.00 39.97 174 HIS A N 1
ATOM 1449 C CA . HIS A 1 174 ? -2.528 -8.376 -35.362 1.00 39.97 174 HIS A CA 1
ATOM 1450 C C . HIS A 1 174 ? -3.192 -9.771 -35.254 1.00 39.97 174 HIS A C 1
ATOM 1452 O O . HIS A 1 174 ? -4.390 -9.850 -34.981 1.00 39.97 174 HIS A O 1
ATOM 1458 N N . ASP A 1 175 ? -2.428 -10.856 -35.401 1.00 37.75 175 ASP A N 1
ATOM 1459 C CA . ASP A 1 175 ? -2.920 -12.233 -35.446 1.00 37.75 175 ASP A CA 1
ATOM 1460 C C . ASP A 1 175 ? -3.218 -12.829 -34.059 1.00 37.75 175 ASP A C 1
ATOM 1462 O O . ASP A 1 175 ? -4.058 -13.716 -33.945 1.00 37.75 175 ASP A O 1
ATOM 1466 N N . PHE A 1 176 ? -2.634 -12.318 -32.964 1.00 40.34 176 PHE A N 1
ATOM 1467 C CA . PHE A 1 176 ? -2.933 -12.853 -31.618 1.00 40.34 176 PHE A CA 1
ATOM 1468 C C . PHE A 1 176 ? -4.278 -12.361 -31.044 1.00 40.34 176 PHE A C 1
ATOM 1470 O O . PHE A 1 176 ? -4.780 -12.905 -30.059 1.00 40.34 176 PHE A O 1
ATOM 1477 N N . TYR A 1 177 ? -4.870 -11.328 -31.653 1.00 42.44 177 TYR A N 1
ATOM 1478 C CA . TYR A 1 177 ? -6.157 -10.751 -31.245 1.00 42.44 177 TYR A CA 1
ATOM 1479 C C . TYR A 1 177 ? -7.335 -11.196 -32.120 1.00 42.44 177 TYR A C 1
ATOM 1481 O O . TYR A 1 177 ? -8.479 -10.946 -31.739 1.00 42.44 177 TYR A O 1
ATOM 1489 N N . GLN A 1 178 ? -7.088 -11.863 -33.252 1.00 37.25 178 GLN A N 1
ATOM 1490 C CA . GLN A 1 178 ? -8.154 -12.223 -34.191 1.00 37.25 178 GLN A CA 1
ATOM 1491 C C . GLN A 1 178 ? -8.993 -13.428 -33.719 1.00 37.25 178 GLN A C 1
ATOM 1493 O O . GLN A 1 178 ? -10.173 -13.508 -34.041 1.00 37.25 178 GLN A O 1
ATOM 1498 N N . ASP A 1 179 ? -8.458 -14.285 -32.841 1.00 34.19 179 ASP A N 1
ATOM 1499 C CA . ASP A 1 179 ? -9.189 -15.445 -32.294 1.00 34.19 179 ASP A CA 1
ATOM 1500 C C . ASP A 1 179 ? -10.120 -15.123 -31.103 1.00 34.19 179 ASP A C 1
ATOM 1502 O O . ASP A 1 179 ? -10.764 -16.016 -30.550 1.00 34.19 179 ASP A O 1
ATOM 1506 N N . ARG A 1 180 ? -10.242 -13.851 -30.689 1.00 35.91 180 ARG A N 1
ATOM 1507 C CA . ARG A 1 180 ? -11.229 -13.422 -29.671 1.00 35.91 180 ARG A CA 1
ATOM 1508 C C . ARG A 1 180 ? -12.180 -12.324 -30.147 1.00 35.91 180 ARG A C 1
ATOM 1510 O O . ARG A 1 180 ? -12.808 -11.659 -29.326 1.00 35.91 180 ARG A O 1
ATOM 1517 N N . GLU A 1 181 ? -12.329 -12.138 -31.456 1.00 31.33 181 GLU A N 1
ATOM 1518 C CA . GLU A 1 181 ? -13.366 -11.270 -32.024 1.00 31.33 181 GLU A CA 1
ATOM 1519 C C . GLU A 1 181 ? -14.714 -11.996 -32.146 1.00 31.33 181 GLU A C 1
ATOM 1521 O O . GLU A 1 181 ? -15.243 -12.175 -33.234 1.00 31.33 181 GLU A O 1
ATOM 1526 N N . PHE A 1 182 ? -15.315 -12.368 -31.018 1.00 33.69 182 PHE A N 1
ATOM 1527 C CA . PHE A 1 182 ? -16.773 -12.416 -30.903 1.00 33.69 182 PHE A CA 1
ATOM 1528 C C . PHE A 1 182 ? -17.148 -11.870 -29.521 1.00 33.69 182 PHE A C 1
ATOM 1530 O O . PHE A 1 182 ? -16.668 -12.361 -28.506 1.00 33.69 182 PHE A O 1
ATOM 1537 N N . GLU A 1 183 ? -17.987 -10.828 -29.529 1.00 31.56 183 GLU A N 1
ATOM 1538 C CA . GLU A 1 183 ? -18.567 -10.114 -28.374 1.00 31.56 183 GLU A CA 1
ATOM 1539 C C . GLU A 1 183 ? -17.712 -8.987 -27.754 1.00 31.56 183 GLU A C 1
ATOM 1541 O O . GLU A 1 183 ? -17.278 -9.020 -26.604 1.00 31.56 183 GLU A O 1
ATOM 1546 N N . ARG A 1 184 ? -17.534 -7.902 -28.523 1.00 32.06 184 ARG A N 1
ATOM 1547 C CA . ARG A 1 184 ? -17.241 -6.566 -27.977 1.00 32.06 184 ARG A CA 1
ATOM 1548 C C . ARG A 1 184 ? -18.541 -5.884 -27.542 1.00 32.06 184 ARG A C 1
ATOM 1550 O O . ARG A 1 184 ? -19.312 -5.457 -28.396 1.00 32.06 184 ARG A O 1
ATOM 1557 N N . ASP A 1 185 ? -18.700 -5.688 -26.238 1.00 26.38 185 ASP A N 1
ATOM 1558 C CA . ASP A 1 185 ? -19.519 -4.619 -25.653 1.00 26.38 185 ASP A CA 1
ATOM 1559 C C . ASP A 1 185 ? -18.562 -3.524 -25.121 1.00 26.38 185 ASP A C 1
ATOM 1561 O O . ASP A 1 185 ? -17.514 -3.857 -24.550 1.00 26.38 185 ASP A O 1
ATOM 1565 N N . PRO A 1 186 ? -18.826 -2.215 -25.310 1.00 33.69 186 PRO A N 1
ATOM 1566 C CA . PRO A 1 186 ? -17.853 -1.163 -25.052 1.00 33.69 186 PRO A CA 1
ATOM 1567 C C . PRO A 1 186 ? -17.879 -0.760 -23.574 1.00 33.69 186 PRO A C 1
ATOM 1569 O O . PRO A 1 186 ? -18.399 0.286 -23.193 1.00 33.69 186 PRO A O 1
ATOM 1572 N N . THR A 1 187 ? -17.275 -1.579 -22.719 1.00 28.11 187 THR A N 1
ATOM 1573 C CA . THR A 1 187 ? -16.865 -1.168 -21.373 1.00 28.11 187 THR A CA 1
ATOM 1574 C C . THR A 1 187 ? -15.399 -1.528 -21.174 1.00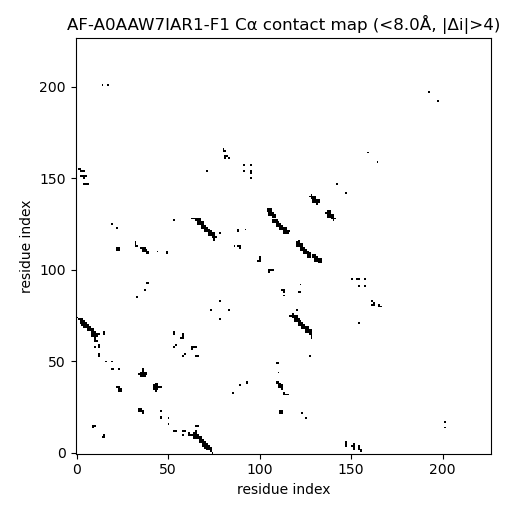 28.11 187 THR A C 1
ATOM 1576 O O . THR A 1 187 ? -14.966 -2.646 -21.434 1.00 28.11 187 THR A O 1
ATOM 1579 N N . PHE A 1 188 ? -14.604 -0.534 -20.775 1.00 32.62 188 PHE A N 1
ATOM 1580 C CA . PHE A 1 188 ? -13.181 -0.662 -20.461 1.00 32.62 188 PHE A CA 1
ATOM 1581 C C . PHE A 1 188 ? -12.977 -1.612 -19.264 1.00 32.62 188 PHE A C 1
ATOM 1583 O O . PHE A 1 188 ? -12.794 -1.169 -18.132 1.00 32.62 188 PHE A O 1
ATOM 1590 N N . ASN A 1 189 ? -12.995 -2.920 -19.5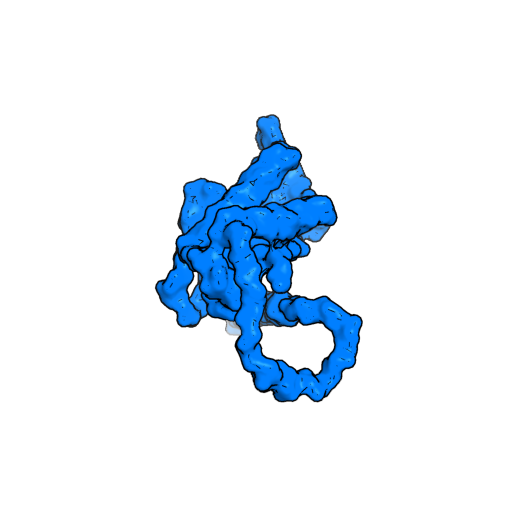13 1.00 25.98 189 ASN A N 1
ATOM 1591 C CA . ASN A 1 189 ? -12.638 -3.951 -18.546 1.00 25.98 189 ASN A CA 1
ATOM 1592 C C . ASN A 1 189 ? -11.129 -4.202 -18.615 1.00 25.98 189 ASN A C 1
ATOM 1594 O O . ASN A 1 189 ? -10.646 -5.100 -19.299 1.00 25.98 189 ASN A O 1
ATOM 1598 N N . ILE A 1 190 ? -10.372 -3.370 -17.896 1.00 37.09 190 ILE A N 1
ATOM 1599 C CA . ILE A 1 190 ? -9.069 -3.796 -17.379 1.00 37.09 190 ILE A CA 1
ATOM 1600 C C . ILE A 1 190 ? -9.374 -4.909 -16.378 1.00 37.09 190 ILE A C 1
ATOM 1602 O O . ILE A 1 190 ? -10.179 -4.705 -15.473 1.00 37.09 190 ILE A O 1
ATOM 1606 N N . ASP A 1 191 ? -8.763 -6.071 -16.581 1.00 37.00 191 ASP A N 1
ATOM 1607 C CA . ASP A 1 191 ? -9.097 -7.334 -15.934 1.00 37.00 191 ASP A CA 1
ATOM 1608 C C . ASP A 1 191 ? -9.032 -7.275 -14.389 1.00 37.00 191 ASP A C 1
ATOM 1610 O O . ASP A 1 191 ? -8.000 -7.526 -13.764 1.00 37.00 191 ASP A O 1
ATOM 1614 N N . THR A 1 192 ? -10.155 -6.929 -13.750 1.00 39.69 192 THR A N 1
ATOM 1615 C CA . THR A 1 192 ? -10.351 -7.080 -12.302 1.00 39.69 192 THR A CA 1
ATOM 1616 C C . THR A 1 192 ? -10.629 -8.528 -11.918 1.00 39.69 192 THR A C 1
ATOM 1618 O O . THR A 1 192 ? -10.643 -8.822 -10.723 1.00 39.69 192 THR A O 1
ATOM 1621 N N . SER A 1 193 ? -10.785 -9.448 -12.883 1.00 39.97 193 SER A N 1
ATOM 1622 C CA . SER A 1 193 ? -11.053 -10.857 -12.597 1.00 39.97 193 SER A CA 1
ATOM 1623 C C . SER A 1 193 ? -9.881 -11.521 -11.886 1.00 39.97 193 SER A C 1
ATOM 1625 O O . SER A 1 193 ? -10.116 -12.424 -11.099 1.00 39.97 193 SER A O 1
ATOM 1627 N N . PHE A 1 194 ? -8.642 -11.037 -12.041 1.00 44.84 194 PHE A N 1
ATOM 1628 C CA . PHE A 1 194 ? -7.522 -11.507 -11.220 1.00 44.84 194 PHE A CA 1
ATOM 1629 C C . PHE A 1 194 ? -7.708 -11.153 -9.740 1.00 44.84 194 PHE A C 1
ATOM 1631 O O . PHE A 1 194 ? -7.526 -12.012 -8.887 1.00 44.84 194 PHE A O 1
ATOM 1638 N N . LEU A 1 195 ? -8.104 -9.913 -9.421 1.00 43.00 195 LEU A N 1
ATOM 1639 C CA . LEU A 1 195 ? -8.350 -9.493 -8.037 1.00 43.00 195 LEU A CA 1
ATOM 1640 C C . LEU A 1 195 ? -9.603 -10.157 -7.467 1.00 43.00 195 LEU A C 1
ATOM 1642 O O . LEU A 1 195 ? -9.608 -10.541 -6.303 1.00 43.00 195 LEU A O 1
ATOM 1646 N N . ASP A 1 196 ? -10.653 -10.302 -8.266 1.00 43.62 196 ASP A N 1
ATOM 1647 C CA . ASP A 1 196 ? -11.910 -10.880 -7.804 1.00 43.62 196 ASP A CA 1
ATOM 1648 C C . ASP A 1 196 ? -11.809 -12.412 -7.690 1.00 43.62 196 ASP A C 1
ATOM 1650 O O . ASP A 1 196 ? -12.255 -12.953 -6.682 1.00 43.62 196 ASP A O 1
ATOM 1654 N N . ASN A 1 197 ? -11.101 -13.102 -8.600 1.00 46.47 197 ASN A N 1
ATOM 1655 C CA . ASN A 1 197 ? -10.696 -14.504 -8.412 1.00 46.47 197 ASN A CA 1
ATOM 1656 C C . ASN A 1 197 ? -9.725 -14.664 -7.235 1.00 46.47 197 ASN A C 1
ATOM 1658 O O . ASN A 1 197 ? -9.808 -15.661 -6.528 1.00 46.47 197 ASN A O 1
ATOM 1662 N N . PHE A 1 198 ? -8.840 -13.697 -6.982 1.00 46.22 198 PHE A N 1
ATOM 1663 C CA . PHE A 1 198 ? -7.929 -13.693 -5.833 1.00 46.22 198 PHE A CA 1
ATOM 1664 C C . PHE A 1 198 ? -8.681 -13.579 -4.500 1.00 46.22 198 PHE A C 1
ATOM 1666 O O . PHE A 1 198 ? -8.507 -14.421 -3.625 1.00 46.22 198 PHE A O 1
ATOM 1673 N N . PHE A 1 199 ? -9.575 -12.595 -4.348 1.00 44.97 199 PHE A N 1
ATOM 1674 C CA . PHE A 1 199 ? -10.415 -12.482 -3.149 1.00 44.97 199 PHE A CA 1
ATOM 1675 C C . PHE A 1 199 ? -11.371 -13.671 -3.011 1.00 44.97 199 PHE A C 1
ATOM 1677 O O . PHE A 1 199 ? -11.679 -14.076 -1.893 1.00 44.97 199 PHE A O 1
ATOM 1684 N N . TYR A 1 200 ? -11.826 -14.247 -4.126 1.00 50.72 200 TYR A N 1
ATOM 1685 C CA . TYR A 1 200 ? -12.632 -15.463 -4.128 1.00 50.72 200 TYR A CA 1
ATOM 1686 C C . TYR A 1 200 ? -11.836 -16.689 -3.656 1.00 50.72 200 TYR A C 1
ATOM 1688 O O . TYR A 1 200 ? -12.333 -17.438 -2.821 1.00 50.72 200 TYR A O 1
ATOM 1696 N N . GLN A 1 201 ? -10.594 -16.877 -4.115 1.00 47.88 201 GLN A N 1
ATOM 1697 C CA . GLN A 1 201 ? -9.717 -17.962 -3.659 1.00 47.88 201 GLN A CA 1
ATOM 1698 C C . GLN A 1 201 ? -9.376 -17.829 -2.171 1.00 47.88 201 GLN A C 1
ATOM 1700 O O . GLN A 1 201 ? -9.538 -18.799 -1.437 1.00 47.88 201 GLN A O 1
ATOM 1705 N N . VAL A 1 202 ? -9.019 -16.623 -1.713 1.00 43.97 202 VAL A N 1
ATOM 1706 C CA . VAL A 1 202 ? -8.741 -16.345 -0.292 1.00 43.97 202 VAL A CA 1
ATOM 1707 C C . VAL A 1 202 ? -9.963 -16.643 0.581 1.00 43.97 202 VAL A C 1
ATOM 1709 O O . VAL A 1 202 ? -9.837 -17.331 1.590 1.00 43.97 202 VAL A O 1
ATOM 1712 N N . LYS A 1 203 ? -11.163 -16.199 0.178 1.00 46.91 203 LYS A N 1
ATOM 1713 C CA . LYS A 1 203 ? -12.402 -16.528 0.902 1.00 46.91 203 LYS A CA 1
ATOM 1714 C C . LYS A 1 203 ? -12.666 -18.030 0.946 1.00 46.91 203 LYS A C 1
ATOM 1716 O O . LYS A 1 203 ? -13.035 -18.543 1.994 1.00 46.91 203 LYS A O 1
ATOM 1721 N N . ARG A 1 204 ? -12.454 -18.735 -0.168 1.00 49.59 204 ARG A N 1
ATOM 1722 C CA . ARG A 1 204 ? -12.699 -20.179 -0.260 1.00 49.59 204 ARG A CA 1
ATOM 1723 C C . ARG A 1 204 ? -11.737 -20.988 0.616 1.00 49.59 204 ARG A C 1
ATOM 1725 O O . ARG A 1 204 ? -12.143 -21.999 1.176 1.00 49.59 204 ARG A O 1
ATOM 1732 N N . GLU A 1 205 ? -10.480 -20.566 0.733 1.00 45.12 205 GLU A N 1
ATOM 1733 C CA . GLU A 1 205 ? -9.500 -21.198 1.628 1.00 45.12 205 GLU A CA 1
ATOM 1734 C C . GLU A 1 205 ? -9.811 -20.931 3.105 1.00 45.12 205 GLU A C 1
ATOM 1736 O O . GLU A 1 205 ? -9.773 -21.863 3.906 1.00 45.12 205 GLU A O 1
ATOM 1741 N N . LEU A 1 206 ? -10.215 -19.704 3.456 1.00 43.03 206 LEU A N 1
ATOM 1742 C CA . LEU A 1 206 ? -10.688 -19.359 4.803 1.00 43.03 206 LEU A CA 1
ATOM 1743 C C . LEU A 1 206 ? -11.923 -20.177 5.209 1.00 43.03 206 LEU A C 1
ATOM 1745 O O . LEU A 1 206 ? -11.940 -20.768 6.287 1.00 43.03 206 LEU A O 1
ATOM 1749 N N . GLU A 1 207 ? -12.923 -20.282 4.330 1.00 51.91 207 GLU A N 1
ATOM 1750 C CA . GLU A 1 207 ? -14.115 -21.109 4.564 1.00 51.91 207 GLU A CA 1
ATOM 1751 C C . GLU A 1 207 ? -13.756 -22.594 4.743 1.00 51.91 20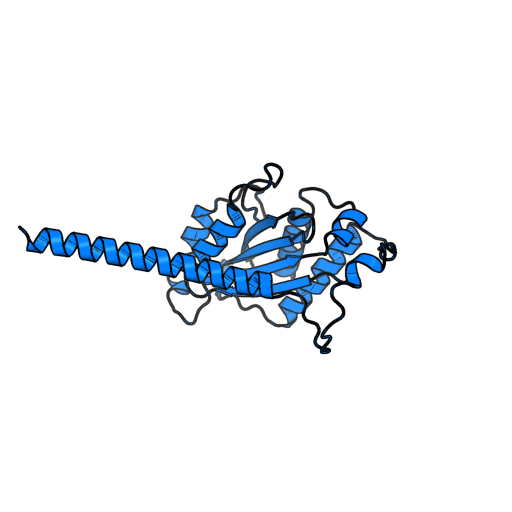7 GLU A C 1
ATOM 1753 O O . GLU A 1 207 ? -14.345 -23.288 5.577 1.00 51.91 207 GLU A O 1
ATOM 1758 N N . HIS A 1 208 ? -12.766 -23.093 3.996 1.00 47.78 208 HIS A N 1
ATOM 1759 C CA . HIS A 1 208 ? -12.298 -24.472 4.118 1.00 47.78 208 HIS A CA 1
ATOM 1760 C C . HIS A 1 208 ? -11.558 -24.716 5.444 1.00 47.78 208 HIS A C 1
ATOM 1762 O O . HIS A 1 208 ? -11.809 -25.723 6.108 1.00 47.78 208 HIS A O 1
ATOM 1768 N N . GLU A 1 209 ? -10.693 -23.793 5.876 1.00 43.59 209 GLU A N 1
ATOM 1769 C CA . GLU A 1 209 ? -10.041 -23.869 7.189 1.00 43.59 209 GLU A CA 1
ATOM 1770 C C . GLU A 1 209 ? -11.050 -23.805 8.344 1.00 43.59 209 GLU A C 1
ATOM 1772 O O . GLU A 1 209 ? -10.926 -24.547 9.323 1.00 43.59 209 GLU A O 1
ATOM 1777 N N . GLU A 1 210 ? -12.060 -22.937 8.258 1.00 52.78 210 GLU A N 1
ATOM 1778 C CA . GLU A 1 210 ? -13.121 -22.855 9.265 1.00 52.78 210 GLU A CA 1
ATOM 1779 C C . GLU A 1 210 ? -13.923 -24.157 9.335 1.00 52.78 210 GLU A C 1
ATOM 1781 O O . GLU A 1 210 ? -14.147 -24.688 10.430 1.00 52.78 210 GLU A O 1
ATOM 1786 N N . TRP A 1 211 ? -14.272 -24.728 8.178 1.00 54.53 211 TRP A N 1
ATOM 1787 C CA . TRP A 1 211 ? -14.945 -26.021 8.090 1.00 54.53 211 TRP A CA 1
ATOM 1788 C C . TRP A 1 211 ? -14.108 -27.151 8.706 1.00 54.53 211 TRP A C 1
ATOM 1790 O O . TRP A 1 211 ? -14.624 -27.962 9.482 1.00 54.53 211 TRP A O 1
ATOM 1800 N N . GLU A 1 212 ? -12.799 -27.185 8.451 1.00 55.69 212 GLU A N 1
ATOM 1801 C CA . GLU A 1 212 ? -11.898 -28.161 9.069 1.00 55.69 212 GLU A CA 1
ATOM 1802 C C . GLU A 1 212 ? -11.809 -27.987 10.592 1.00 55.69 212 GLU A C 1
ATOM 1804 O O . GLU A 1 212 ? -11.909 -28.972 11.335 1.00 55.69 212 GLU A O 1
ATOM 1809 N N . ARG A 1 213 ? -11.702 -26.748 11.090 1.00 55.97 213 ARG A N 1
ATOM 1810 C CA . ARG A 1 213 ? -11.700 -26.454 12.535 1.00 55.97 213 ARG A CA 1
ATOM 1811 C C . ARG A 1 213 ? -13.014 -26.874 13.198 1.00 55.97 213 ARG A C 1
ATOM 1813 O O . ARG A 1 213 ? -12.991 -27.415 14.309 1.00 55.97 213 ARG A O 1
ATOM 1820 N N . GLU A 1 214 ? -14.155 -26.681 12.538 1.00 64.25 214 GLU A N 1
ATOM 1821 C CA . GLU A 1 214 ? -15.450 -27.170 13.023 1.00 64.25 214 GLU A CA 1
ATOM 1822 C C . GLU A 1 214 ? -15.532 -28.699 13.039 1.00 64.25 214 GLU A C 1
ATOM 1824 O O . GLU A 1 214 ? -16.029 -29.285 14.007 1.00 64.25 214 GLU A O 1
ATOM 1829 N N . MET A 1 215 ? -15.014 -29.367 12.008 1.00 64.69 215 MET A N 1
ATOM 1830 C CA . MET A 1 215 ? -14.993 -30.828 11.920 1.00 64.69 215 MET A CA 1
ATOM 1831 C C . MET A 1 215 ? -14.090 -31.451 12.989 1.00 64.69 215 MET A C 1
ATOM 1833 O O . MET A 1 215 ? -14.455 -32.464 13.594 1.00 64.69 215 MET A O 1
ATOM 1837 N N . VAL A 1 216 ? -12.950 -30.825 13.291 1.00 66.69 216 VAL A N 1
ATOM 1838 C CA . VAL A 1 216 ? -12.063 -31.229 14.391 1.00 66.69 216 VAL A CA 1
ATOM 1839 C C . VAL A 1 216 ? -12.749 -31.034 15.747 1.00 66.69 216 VAL A C 1
ATOM 1841 O O . VAL A 1 216 ? -12.729 -31.952 16.570 1.00 66.69 216 VAL A O 1
ATOM 1844 N N . LYS A 1 217 ? -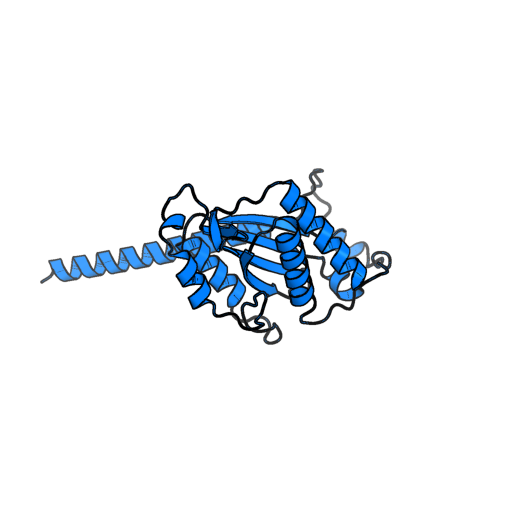13.437 -29.904 15.971 1.00 65.62 217 LYS A N 1
ATOM 1845 C CA . LYS A 1 217 ? -14.224 -29.667 17.198 1.00 65.62 217 LYS A CA 1
ATOM 1846 C C . LYS A 1 217 ? -15.368 -30.673 17.360 1.00 65.62 217 LYS A C 1
ATOM 1848 O O . LYS A 1 217 ? -15.563 -31.199 18.455 1.00 65.62 217 LYS A O 1
ATOM 1853 N N . LYS A 1 218 ? -16.094 -31.001 16.285 1.00 63.75 218 LYS A N 1
ATOM 1854 C CA . LYS A 1 218 ? -17.161 -32.021 16.297 1.00 63.75 218 LYS A CA 1
ATOM 1855 C C . LYS A 1 218 ? -16.615 -33.416 16.603 1.00 63.75 218 LYS A C 1
ATOM 1857 O O . LYS A 1 218 ? -17.190 -34.120 17.431 1.00 63.75 218 LYS A O 1
ATOM 1862 N N . LYS A 1 219 ? -15.479 -33.800 16.009 1.00 65.12 219 LYS A N 1
ATOM 1863 C CA . LYS A 1 219 ? -14.801 -35.072 16.316 1.00 65.12 219 LYS A CA 1
ATOM 1864 C C . LYS A 1 219 ? -14.307 -35.131 17.765 1.00 65.12 219 LYS A C 1
ATOM 1866 O O . LYS A 1 219 ? -14.447 -36.171 18.404 1.00 65.12 219 LYS A O 1
ATOM 1871 N N . ALA A 1 220 ? -13.782 -34.029 18.304 1.00 63.44 220 ALA A N 1
ATOM 1872 C CA . ALA A 1 220 ? -13.359 -33.947 19.702 1.00 63.44 220 ALA A CA 1
ATOM 1873 C C . ALA A 1 220 ? -14.542 -34.070 20.683 1.00 63.44 220 ALA A C 1
ATOM 1875 O O . ALA A 1 220 ? -14.450 -34.826 21.650 1.00 63.44 220 ALA A O 1
ATOM 1876 N N . ASN A 1 221 ? -15.673 -33.413 20.395 1.00 61.34 221 ASN A N 1
ATOM 1877 C CA . ASN A 1 221 ? -16.891 -33.508 21.209 1.00 61.34 221 ASN A CA 1
ATOM 1878 C C . ASN A 1 221 ? -17.539 -34.900 21.168 1.00 61.34 221 ASN A C 1
ATOM 1880 O O . ASN A 1 221 ? -18.025 -35.371 22.194 1.00 61.34 221 ASN A O 1
ATOM 1884 N N . ASN A 1 222 ? -17.526 -35.590 20.022 1.00 58.16 222 ASN A N 1
ATOM 1885 C CA . ASN A 1 222 ? -18.013 -36.973 19.957 1.00 58.16 222 ASN A CA 1
ATOM 1886 C C . ASN A 1 222 ? -17.135 -37.925 20.778 1.00 58.16 222 ASN A C 1
ATOM 1888 O O . ASN A 1 222 ? -17.652 -38.761 21.509 1.00 58.16 222 ASN A O 1
ATOM 1892 N N . LYS A 1 223 ? -15.812 -37.735 20.756 1.00 55.34 223 LYS A N 1
ATOM 1893 C CA . LYS A 1 223 ? -14.870 -38.565 21.520 1.00 55.34 223 LYS A CA 1
ATOM 1894 C C . LYS A 1 223 ? -14.956 -38.356 23.042 1.00 55.34 223 LYS A C 1
ATOM 1896 O O . LYS A 1 223 ? -14.551 -39.234 23.796 1.00 55.34 223 LYS A O 1
ATOM 1901 N N . GLN A 1 224 ? -15.469 -37.207 23.494 1.00 53.12 224 GLN A N 1
ATOM 1902 C CA . GLN A 1 224 ? -15.785 -36.948 24.906 1.00 53.12 224 GLN A CA 1
ATOM 1903 C C . GLN A 1 224 ? -17.154 -37.486 25.339 1.00 53.12 224 GLN A C 1
ATOM 1905 O O . GLN A 1 224 ? -17.350 -37.696 26.527 1.00 53.12 224 GLN A O 1
ATOM 1910 N N . ARG A 1 225 ? -18.089 -37.712 24.407 1.00 52.56 225 ARG A N 1
ATOM 1911 C CA . ARG A 1 225 ? -19.404 -38.318 24.688 1.00 52.56 225 ARG A CA 1
ATOM 1912 C C . ARG A 1 225 ? -19.390 -39.849 24.696 1.00 52.56 225 ARG A C 1
ATOM 1914 O O . ARG A 1 225 ? -20.321 -40.450 25.215 1.00 52.56 225 ARG A O 1
ATOM 1921 N N . GLU A 1 226 ? -18.361 -40.459 24.114 1.00 50.62 226 GLU A N 1
ATOM 1922 C CA . GLU A 1 226 ? -18.144 -41.914 24.083 1.00 50.62 226 GLU A CA 1
ATOM 1923 C C . GLU A 1 226 ? -17.243 -42.428 25.228 1.00 50.62 226 GLU A C 1
ATOM 1925 O O . GLU A 1 226 ? -16.880 -43.604 25.246 1.00 50.62 226 GLU A O 1
ATOM 1930 N N . ARG A 1 227 ? -16.867 -41.562 26.177 1.00 43.72 227 ARG A N 1
ATOM 1931 C CA . ARG A 1 227 ? -16.178 -41.914 27.429 1.00 43.72 227 ARG A CA 1
ATOM 1932 C C . ARG A 1 227 ? -17.097 -41.673 28.615 1.00 43.72 227 ARG A C 1
ATOM 1934 O O . ARG A 1 227 ? -16.977 -42.454 29.580 1.00 43.72 227 ARG A O 1
#